Protein AF-A0A352TS31-F1 (afdb_monomer)

Nearest PDB structures (foldseek):
  8z9d-assembly1_PP  TM=5.621E-01  e=5.524E+00  Spinacia oleracea

Radius of gyration: 26.29 Å; Cα contacts (8 Å, |Δi|>4): 431; chains: 1; bounding box: 64×50×93 Å

Sequence (283 aa):
MGKIFGITSYIVFIGLVTFIVSGYARANQTITFLEDLKEDIYEDSKDLVSAALIANTQGEYHIYIQESPLITHSVNNENAQYYLEIYSVLLYKNSSEYKYELIFIITQYENTDETAFLDEDALTLKVDITFESAPEGFTQSVFNESLIQLYDDSMHMYALDQQYVVDDQVRIQRIDISYPTAVTDIVTTTMIHEDVYLDKNLEIPTHSVANLSIFNIERLQLSDELEKASLYTNDFIIDAFSDYTYMTYLYIGIEIIIVLPITYFIFFHKNIQRIRKVKKEQS

Foldseek 3Di:
DVVVVVVVVLVVVLVVLLVVLLVVLLVCLLVVLCVVCCVVQVPPPVSLVQSVVCSVVVLQWFKWKAPAFLDWFWFDDPFKTWIWTWIWMKGHNDPVDIFIKIKIKIAQIDGPDPQFPPPVDEQKKKKWWAKPDAFPPDPDRIDIDIFDARPHNRITMDIDGLVRPAPPVMHTAKMWMWTDGPPGTDTREIAGAVVSCVVVVHDDDPRHTYHPVSSVPDDPPCPDPVSSVNTDGDVPSSVSSVVSCVSSVVSVVVSCVVSVVVCCVPPPPVVVVVVVVVVVVVD

pLDDT: mean 83.43, std 11.02, range [46.91, 95.75]

Structure (mmCIF, N/CA/C/O backbone):
data_AF-A0A352TS31-F1
#
_entry.id   AF-A0A352TS31-F1
#
loop_
_atom_site.group_PDB
_atom_site.id
_atom_site.type_symbol
_atom_site.label_atom_id
_atom_site.label_alt_id
_atom_site.label_comp_id
_atom_site.label_asym_id
_atom_site.label_entity_id
_atom_site.label_seq_id
_atom_site.pdbx_PDB_ins_code
_atom_site.Cartn_x
_atom_site.Cartn_y
_atom_site.Cartn_z
_atom_site.occupancy
_atom_site.B_iso_or_equiv
_atom_site.auth_seq_id
_atom_site.auth_comp_id
_atom_site.auth_asym_id
_atom_site.auth_atom_id
_atom_site.pdbx_PDB_model_num
ATOM 1 N N . MET A 1 1 ? 46.229 6.713 -22.788 1.00 46.91 1 MET A N 1
ATOM 2 C CA . MET A 1 1 ? 45.150 6.945 -21.800 1.00 46.91 1 MET A CA 1
ATOM 3 C C . MET A 1 1 ? 43.835 7.417 -22.426 1.00 46.91 1 MET A C 1
ATOM 5 O O . MET A 1 1 ? 42.823 6.803 -22.130 1.00 46.91 1 MET A O 1
ATOM 9 N N . GLY A 1 2 ? 43.808 8.403 -23.336 1.00 55.44 2 GLY A N 1
ATOM 10 C CA . GLY A 1 2 ? 42.541 8.970 -23.853 1.00 55.44 2 GLY A CA 1
ATOM 11 C C . GLY A 1 2 ? 41.560 8.016 -24.568 1.00 55.44 2 GLY A C 1
ATOM 12 O O . GLY A 1 2 ? 40.356 8.206 -24.464 1.00 55.44 2 GLY A O 1
ATOM 13 N N . LYS A 1 3 ? 42.033 6.959 -25.249 1.00 60.28 3 LYS A N 1
ATOM 14 C CA . LYS A 1 3 ? 41.143 5.975 -25.911 1.00 60.28 3 LYS A CA 1
ATOM 15 C C . LYS A 1 3 ? 40.408 5.054 -24.931 1.00 60.28 3 LYS A C 1
ATOM 17 O O . LYS A 1 3 ? 39.266 4.702 -25.188 1.00 60.28 3 LYS A O 1
ATOM 22 N N . ILE A 1 4 ? 41.062 4.684 -23.828 1.00 66.12 4 ILE A N 1
ATOM 23 C CA . ILE A 1 4 ? 40.461 3.847 -22.779 1.00 66.12 4 ILE A CA 1
ATOM 24 C C . ILE A 1 4 ? 39.396 4.668 -22.048 1.00 66.12 4 ILE A C 1
ATOM 26 O O . ILE A 1 4 ? 38.269 4.215 -21.927 1.00 66.12 4 ILE A O 1
ATOM 30 N N . PHE A 1 5 ? 39.711 5.921 -21.698 1.00 67.25 5 PHE A N 1
ATOM 31 C CA . PHE A 1 5 ? 38.761 6.838 -21.061 1.00 67.25 5 PHE A CA 1
ATOM 32 C C . PHE A 1 5 ? 37.500 7.084 -21.911 1.00 67.25 5 PHE A C 1
ATOM 34 O O . PHE A 1 5 ? 36.393 7.048 -21.385 1.00 67.25 5 PHE A O 1
ATOM 41 N N . GLY A 1 6 ? 37.645 7.258 -23.232 1.00 74.00 6 GLY A N 1
ATOM 42 C CA . GLY A 1 6 ? 36.502 7.436 -24.137 1.00 74.00 6 GLY A CA 1
ATOM 43 C C . GLY A 1 6 ? 35.598 6.202 -24.257 1.00 74.00 6 GLY A C 1
ATOM 44 O O . GLY A 1 6 ? 34.382 6.347 -24.303 1.00 74.00 6 GLY A O 1
ATOM 45 N N . ILE A 1 7 ? 36.170 4.991 -24.259 1.00 78.06 7 ILE A N 1
ATOM 46 C CA . ILE A 1 7 ? 35.383 3.745 -24.275 1.00 78.06 7 ILE A CA 1
ATOM 47 C C . ILE A 1 7 ? 34.686 3.536 -22.928 1.00 78.06 7 ILE A C 1
ATOM 49 O O . ILE A 1 7 ? 33.493 3.257 -22.902 1.00 78.06 7 ILE A O 1
ATOM 53 N N . THR A 1 8 ? 35.395 3.717 -21.812 1.00 81.88 8 THR A N 1
ATOM 54 C CA . THR A 1 8 ? 34.811 3.574 -20.471 1.00 81.88 8 THR A CA 1
ATOM 55 C C . THR A 1 8 ? 33.670 4.568 -20.249 1.00 81.88 8 THR A C 1
ATOM 57 O O . THR A 1 8 ? 32.597 4.165 -19.815 1.00 81.88 8 THR A O 1
ATOM 60 N N . SER A 1 9 ? 33.852 5.840 -20.618 1.00 83.06 9 SER A N 1
ATOM 61 C CA . SER A 1 9 ? 32.796 6.858 -20.519 1.00 83.06 9 SER A CA 1
ATOM 62 C C . SER A 1 9 ? 31.579 6.529 -21.387 1.00 83.06 9 SER A C 1
ATOM 64 O O . SER A 1 9 ? 30.458 6.807 -20.976 1.00 83.06 9 SER A O 1
ATOM 66 N N . TYR A 1 10 ? 31.780 5.920 -22.558 1.00 84.94 10 TYR A N 1
ATOM 67 C CA . TYR A 1 10 ? 30.692 5.483 -23.431 1.00 84.94 10 TYR A CA 1
ATOM 68 C C . TYR A 1 10 ? 29.898 4.301 -22.848 1.00 84.94 10 TYR A C 1
ATOM 70 O O . TYR A 1 10 ? 28.674 4.296 -22.925 1.00 84.94 10 TYR A O 1
ATOM 78 N N . ILE A 1 11 ? 30.569 3.326 -22.224 1.00 85.94 11 ILE A N 1
ATOM 79 C CA . ILE A 1 11 ? 29.895 2.204 -21.546 1.00 85.94 11 ILE A CA 1
ATOM 80 C C . ILE A 1 11 ? 29.061 2.713 -20.366 1.00 85.94 11 ILE A C 1
ATOM 82 O O . ILE A 1 11 ? 27.907 2.321 -20.223 1.00 85.94 11 ILE A O 1
ATOM 86 N N . VAL A 1 12 ? 29.621 3.622 -19.560 1.00 88.44 12 VAL A N 1
ATOM 87 C CA . VAL A 1 12 ? 28.891 4.267 -18.455 1.00 88.44 12 VAL A CA 1
ATOM 88 C C . VAL A 1 12 ? 27.686 5.048 -18.981 1.00 88.44 12 VAL A C 1
ATOM 90 O O . VAL A 1 12 ? 26.611 4.968 -18.398 1.00 88.44 12 VAL A O 1
ATOM 93 N N . PHE A 1 13 ? 27.842 5.760 -20.100 1.00 87.44 13 PHE A N 1
ATOM 94 C CA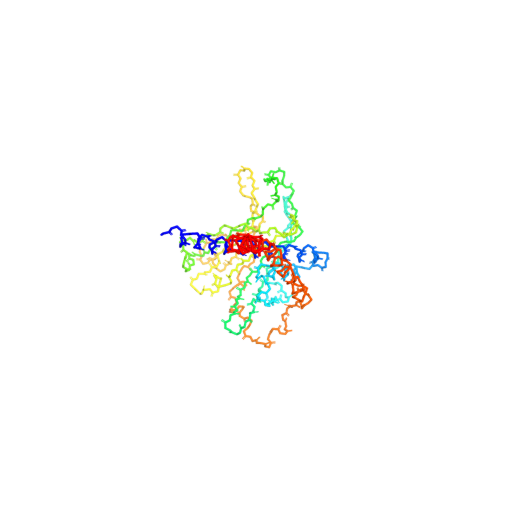 . PHE A 1 13 ? 26.744 6.482 -20.737 1.00 87.44 13 PHE A CA 1
ATOM 95 C C . PHE A 1 13 ? 25.612 5.550 -21.177 1.00 87.44 13 PHE A C 1
ATOM 97 O O . PHE A 1 13 ? 24.465 5.835 -20.852 1.00 87.44 13 PHE A O 1
ATOM 104 N N . ILE A 1 14 ? 25.915 4.438 -21.861 1.00 88.00 14 ILE A N 1
ATOM 105 C CA . ILE A 1 14 ? 24.879 3.458 -22.227 1.00 88.00 14 ILE A CA 1
ATOM 106 C C . ILE A 1 14 ? 24.183 2.952 -20.969 1.00 88.00 14 ILE A C 1
ATOM 108 O O . ILE A 1 14 ? 22.968 3.036 -20.898 1.00 88.00 14 ILE A O 1
ATOM 112 N N . GLY A 1 15 ? 24.938 2.503 -19.959 1.00 86.12 15 GLY A N 1
ATOM 113 C CA . GLY A 1 15 ? 24.347 1.991 -18.721 1.00 86.12 15 GLY A CA 1
ATOM 114 C C . GLY A 1 15 ? 23.405 2.993 -18.047 1.00 86.12 15 GLY A C 1
ATOM 115 O O . GLY A 1 15 ? 22.333 2.610 -17.589 1.00 86.12 15 GLY A O 1
ATOM 116 N N . LEU A 1 16 ? 23.765 4.280 -18.040 1.00 89.56 16 LEU A N 1
ATOM 117 C CA . LEU A 1 16 ? 22.920 5.349 -17.507 1.00 89.56 16 LEU A CA 1
ATOM 118 C C . LEU A 1 16 ? 21.656 5.568 -18.350 1.00 89.56 16 LEU A C 1
ATOM 120 O O . LEU A 1 16 ? 20.575 5.716 -17.789 1.00 89.56 16 LEU A O 1
ATOM 124 N N . VAL A 1 17 ? 21.770 5.567 -19.681 1.00 88.00 17 VAL A N 1
ATOM 125 C CA . VAL A 1 17 ? 20.609 5.691 -20.574 1.00 88.00 17 VAL A CA 1
ATOM 126 C C . VAL A 1 17 ? 19.671 4.496 -20.406 1.00 88.00 17 VAL A C 1
ATOM 128 O O . VAL A 1 17 ? 18.483 4.713 -20.190 1.00 88.00 17 VAL A O 1
ATOM 131 N N . THR A 1 18 ? 20.188 3.265 -20.419 1.00 88.19 18 THR A N 1
ATOM 132 C CA . THR A 1 18 ? 19.392 2.044 -20.220 1.00 88.19 18 THR A CA 1
ATOM 133 C C . THR A 1 18 ? 18.677 2.066 -18.869 1.00 88.19 18 THR A C 1
ATOM 135 O O . THR A 1 18 ? 17.496 1.739 -18.787 1.00 88.19 18 THR A O 1
ATOM 138 N N . PHE A 1 19 ? 19.365 2.499 -17.806 1.00 87.94 19 PHE A N 1
ATOM 139 C CA . PHE A 1 19 ? 18.773 2.635 -16.474 1.00 87.94 19 PHE A CA 1
ATOM 140 C C . PHE A 1 19 ? 17.598 3.623 -16.470 1.00 87.94 19 PHE A C 1
ATOM 142 O O . PHE A 1 19 ? 16.518 3.290 -15.987 1.00 87.94 19 PHE A O 1
ATOM 149 N N . ILE A 1 20 ? 17.783 4.812 -17.056 1.00 88.06 20 ILE A N 1
ATOM 150 C CA . ILE A 1 20 ? 16.729 5.832 -17.141 1.00 88.06 20 ILE A CA 1
ATOM 151 C C . ILE A 1 20 ? 15.545 5.312 -17.961 1.00 88.06 20 ILE A C 1
ATOM 153 O O . ILE A 1 20 ? 14.407 5.379 -17.506 1.00 88.06 20 ILE A O 1
ATOM 157 N N . VAL A 1 21 ? 15.806 4.768 -19.150 1.00 89.06 21 VAL A N 1
ATOM 158 C CA . VAL A 1 21 ? 14.769 4.263 -20.060 1.00 89.06 21 VAL A CA 1
ATOM 159 C C . VAL A 1 21 ? 13.973 3.132 -19.411 1.00 89.06 21 VAL A C 1
ATOM 161 O O . VAL A 1 21 ? 12.746 3.156 -19.459 1.00 89.06 21 VAL A O 1
ATOM 164 N N . SER A 1 22 ? 14.642 2.182 -18.753 1.00 85.94 22 SER A N 1
ATOM 165 C CA . SER A 1 22 ? 13.970 1.098 -18.032 1.00 85.94 22 SER A CA 1
ATOM 166 C C . SER A 1 22 ? 13.126 1.613 -16.865 1.00 85.94 22 SER A C 1
ATOM 168 O O . SER A 1 22 ? 12.047 1.075 -16.630 1.00 85.94 22 SER A O 1
ATOM 170 N N . GLY A 1 23 ? 13.599 2.629 -16.135 1.00 86.44 23 GLY A N 1
ATOM 171 C CA . GLY A 1 23 ? 12.835 3.254 -15.054 1.00 86.44 23 GLY A CA 1
ATOM 172 C C . GLY A 1 23 ? 11.562 3.925 -15.568 1.00 86.44 23 GLY A C 1
ATOM 173 O O . GLY A 1 23 ? 10.479 3.662 -15.054 1.00 86.44 23 GLY A O 1
ATOM 174 N N . TYR A 1 24 ? 11.673 4.717 -16.640 1.00 88.50 24 TYR A N 1
ATOM 175 C CA . TYR A 1 24 ? 10.516 5.343 -17.286 1.00 88.50 24 TYR A CA 1
ATOM 176 C C . TYR A 1 24 ? 9.536 4.319 -17.857 1.00 88.50 24 TYR A C 1
ATOM 178 O O . TYR A 1 24 ? 8.332 4.498 -17.710 1.00 88.50 24 TYR A O 1
ATOM 186 N N . ALA A 1 25 ? 10.029 3.244 -18.476 1.00 88.75 25 ALA A N 1
ATOM 187 C CA . ALA A 1 25 ? 9.171 2.203 -19.028 1.00 88.75 25 ALA A CA 1
ATOM 188 C C . ALA A 1 25 ? 8.305 1.542 -17.949 1.00 88.75 25 ALA A C 1
ATOM 190 O O . ALA A 1 25 ? 7.102 1.391 -18.143 1.00 88.75 25 ALA A O 1
ATOM 191 N N . ARG A 1 26 ? 8.909 1.207 -16.802 1.00 86.94 26 ARG A N 1
ATOM 192 C CA . ARG A 1 26 ? 8.210 0.614 -15.653 1.00 86.94 26 ARG A CA 1
ATOM 193 C C . ARG A 1 26 ? 7.214 1.576 -15.012 1.00 86.94 26 ARG A C 1
ATOM 195 O O . ARG A 1 26 ? 6.076 1.194 -14.749 1.00 86.94 26 ARG A O 1
ATOM 202 N N . ALA A 1 27 ? 7.608 2.834 -14.816 1.00 87.62 27 ALA A N 1
ATOM 203 C CA . ALA A 1 27 ? 6.708 3.856 -14.287 1.00 87.62 27 ALA A CA 1
ATOM 204 C C . ALA A 1 27 ? 5.501 4.066 -15.214 1.00 87.62 27 ALA A C 1
ATOM 206 O O . ALA A 1 27 ? 4.364 4.043 -14.758 1.00 87.62 27 ALA A O 1
ATOM 207 N N . ASN A 1 28 ? 5.739 4.186 -16.524 1.00 89.94 28 ASN A N 1
ATOM 208 C CA . ASN A 1 28 ? 4.671 4.380 -17.497 1.00 89.94 28 ASN A CA 1
ATOM 209 C C . ASN A 1 28 ? 3.751 3.158 -17.596 1.00 89.94 28 ASN A C 1
ATOM 211 O O . ASN A 1 28 ? 2.541 3.329 -17.678 1.00 89.94 28 ASN A O 1
ATOM 215 N N . GLN A 1 29 ? 4.302 1.940 -17.551 1.00 91.19 29 GLN A N 1
ATOM 216 C CA . GLN A 1 29 ? 3.514 0.707 -17.466 1.00 91.19 29 GLN A CA 1
ATOM 217 C C . GLN A 1 29 ? 2.570 0.744 -16.260 1.00 91.19 29 GLN A C 1
ATOM 219 O O . GLN A 1 29 ? 1.379 0.512 -16.414 1.00 91.19 29 GLN A O 1
ATOM 224 N N . THR A 1 30 ? 3.104 1.083 -15.086 1.00 90.38 30 THR A N 1
ATOM 225 C CA . THR A 1 30 ? 2.352 1.105 -13.826 1.00 90.38 30 THR A CA 1
ATOM 226 C C . THR A 1 30 ? 1.241 2.154 -13.845 1.00 90.38 30 THR A C 1
ATOM 228 O O . THR A 1 30 ? 0.105 1.847 -13.503 1.00 90.38 30 THR A O 1
ATOM 231 N N . ILE A 1 31 ? 1.556 3.377 -14.283 1.00 89.31 31 ILE A N 1
ATOM 232 C CA . ILE A 1 31 ? 0.589 4.480 -14.352 1.00 89.31 31 ILE A CA 1
ATOM 233 C C . ILE A 1 31 ? -0.517 4.164 -15.360 1.00 89.31 31 ILE A C 1
ATOM 235 O O . ILE A 1 31 ? -1.685 4.266 -15.011 1.00 89.31 31 ILE A O 1
ATOM 239 N N . THR A 1 32 ? -0.154 3.732 -16.574 1.00 91.00 32 THR A N 1
ATOM 240 C CA . THR A 1 32 ? -1.142 3.426 -17.626 1.00 91.00 32 THR A CA 1
ATOM 241 C C . THR A 1 32 ? -2.074 2.296 -17.186 1.00 91.00 32 THR A C 1
ATOM 243 O O . THR A 1 32 ? -3.279 2.391 -17.364 1.00 91.00 32 THR A O 1
ATOM 246 N N . PHE A 1 33 ? -1.525 1.251 -16.560 1.00 93.31 33 PHE A N 1
ATOM 247 C CA . PHE A 1 33 ? -2.305 0.135 -16.026 1.00 93.31 33 PHE A CA 1
ATOM 248 C C . PHE A 1 33 ? -3.348 0.581 -14.992 1.00 93.31 33 PHE A C 1
ATOM 250 O O . PHE A 1 33 ? -4.505 0.181 -15.086 1.00 93.31 33 PHE A O 1
ATOM 257 N N . LEU A 1 34 ? -2.950 1.405 -14.016 1.00 91.75 34 LEU A N 1
ATOM 258 C CA . LEU A 1 34 ? -3.870 1.904 -12.992 1.00 91.75 34 LEU A CA 1
ATOM 259 C C . LEU A 1 34 ? -4.911 2.861 -13.595 1.00 91.75 34 LEU A C 1
ATOM 261 O O . LEU A 1 34 ? -6.087 2.790 -13.257 1.00 91.75 34 LEU A O 1
ATOM 265 N N . GLU A 1 35 ? -4.500 3.743 -14.508 1.00 90.44 35 GLU A N 1
ATOM 266 C CA . GLU A 1 35 ? -5.410 4.691 -15.160 1.00 90.44 35 GLU A CA 1
ATOM 267 C C . GLU A 1 35 ? -6.498 3.977 -15.974 1.00 90.44 35 GLU A C 1
ATOM 269 O O . GLU A 1 35 ? -7.675 4.308 -15.831 1.00 90.44 35 GLU A O 1
ATOM 274 N N . ASP A 1 36 ? -6.124 2.963 -16.758 1.00 91.56 36 ASP A N 1
ATOM 275 C CA . ASP A 1 36 ? -7.056 2.217 -17.607 1.00 91.56 36 ASP A CA 1
ATOM 276 C C . ASP A 1 36 ? -8.003 1.314 -16.795 1.00 91.56 36 ASP A C 1
ATOM 278 O O . ASP A 1 36 ? -9.163 1.158 -17.169 1.00 91.56 36 ASP A O 1
ATOM 282 N N . LEU A 1 37 ? -7.544 0.742 -15.673 1.00 90.69 37 LEU A N 1
ATOM 283 C CA . LEU A 1 37 ? -8.376 -0.109 -14.810 1.00 90.69 37 LEU A CA 1
ATOM 284 C C . LEU A 1 37 ? -9.290 0.664 -13.866 1.00 90.69 37 LEU A C 1
ATOM 286 O O . LEU A 1 37 ? -10.163 0.053 -13.251 1.00 90.69 37 LEU A O 1
ATOM 290 N N . LYS A 1 38 ? -9.085 1.977 -13.708 1.00 88.88 38 LYS A N 1
ATOM 291 C CA . LYS A 1 38 ? -9.730 2.778 -12.665 1.00 88.88 38 LYS A CA 1
ATOM 292 C C . LYS A 1 38 ? -11.233 2.521 -12.576 1.00 88.88 38 LYS A C 1
ATOM 294 O O . LYS A 1 38 ? -11.717 2.235 -11.490 1.00 88.88 38 LYS A O 1
ATOM 299 N N . GLU A 1 39 ? -11.960 2.607 -13.688 1.00 87.94 39 GLU A N 1
ATOM 300 C CA . GLU A 1 39 ? -13.424 2.459 -13.696 1.00 87.94 39 GLU A CA 1
ATOM 301 C C . GLU A 1 39 ? -13.895 1.050 -13.306 1.00 87.94 39 GLU A C 1
ATOM 303 O O . GLU A 1 39 ? -14.958 0.918 -12.704 1.00 87.94 39 GLU A O 1
ATOM 308 N N . ASP A 1 40 ? -13.100 0.018 -13.598 1.00 86.88 40 ASP A N 1
ATOM 309 C CA . ASP A 1 40 ? -13.462 -1.379 -13.345 1.00 86.88 40 ASP A CA 1
ATOM 310 C C . ASP A 1 40 ? -13.270 -1.780 -11.877 1.00 86.88 40 ASP A C 1
ATOM 312 O O . ASP A 1 40 ? -13.951 -2.684 -11.396 1.00 86.88 40 ASP A O 1
ATOM 316 N N . ILE A 1 41 ? -12.352 -1.118 -11.165 1.00 89.00 41 ILE A N 1
ATOM 317 C CA . ILE A 1 41 ? -11.938 -1.526 -9.813 1.00 89.00 41 ILE A CA 1
ATOM 318 C C . ILE A 1 41 ? -12.324 -0.537 -8.711 1.00 89.00 41 ILE A C 1
ATOM 320 O O . ILE A 1 41 ? -12.184 -0.860 -7.539 1.00 89.00 41 ILE A O 1
ATOM 324 N N . TYR A 1 42 ? -12.787 0.670 -9.053 1.00 87.00 42 TYR A N 1
ATOM 325 C CA . TYR A 1 42 ? -12.989 1.764 -8.091 1.00 87.00 42 TYR A CA 1
ATOM 326 C C . TYR A 1 42 ? -13.971 1.435 -6.953 1.00 87.00 42 TYR A C 1
ATOM 328 O O . TYR A 1 42 ? -13.854 1.981 -5.859 1.00 87.00 42 TYR A O 1
ATOM 336 N N . GLU A 1 43 ? -14.956 0.572 -7.205 1.00 87.00 43 GLU A N 1
ATOM 337 C CA . GLU A 1 43 ? -16.024 0.273 -6.242 1.00 87.00 43 GLU A CA 1
ATOM 338 C C . GLU A 1 43 ? -15.698 -0.884 -5.282 1.00 87.00 43 GLU A C 1
ATOM 340 O O . GLU A 1 43 ? -16.329 -0.979 -4.228 1.00 87.00 43 GLU A O 1
ATOM 345 N N . ASP A 1 44 ? -14.730 -1.746 -5.611 1.00 91.50 44 ASP A N 1
ATOM 346 C CA . ASP A 1 44 ? -14.382 -2.921 -4.803 1.00 91.50 44 ASP A CA 1
ATOM 347 C C . ASP A 1 44 ? -13.008 -2.744 -4.139 1.00 91.50 44 ASP A C 1
ATOM 349 O O . ASP A 1 44 ? -11.963 -2.697 -4.794 1.00 91.50 44 ASP A O 1
ATOM 353 N N . SER A 1 45 ? -12.998 -2.689 -2.803 1.00 92.56 45 SER A N 1
ATOM 354 C CA . SER A 1 45 ? -11.776 -2.574 -2.003 1.00 92.56 45 SER A CA 1
ATOM 355 C C . SER A 1 45 ? -10.745 -3.662 -2.321 1.00 92.56 45 SER A C 1
ATOM 357 O O . SER A 1 45 ? -9.547 -3.383 -2.325 1.00 92.56 45 SER A O 1
ATOM 359 N N . LYS A 1 46 ? -11.166 -4.906 -2.583 1.00 94.19 46 LYS A N 1
ATOM 360 C CA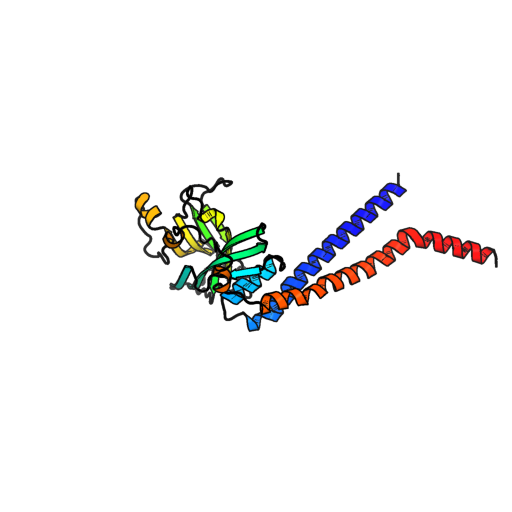 . LYS A 1 46 ? -10.241 -6.014 -2.865 1.00 94.19 46 LYS A CA 1
ATOM 361 C C . LYS A 1 46 ? -9.595 -5.862 -4.238 1.00 94.19 46 LYS A C 1
ATOM 363 O O . LYS A 1 46 ? -8.414 -6.189 -4.386 1.00 94.19 46 LYS A O 1
ATOM 368 N N . ASP A 1 47 ? -10.320 -5.330 -5.218 1.00 94.19 47 ASP A N 1
ATOM 369 C CA . ASP A 1 47 ? -9.754 -5.015 -6.531 1.00 94.19 47 ASP A CA 1
ATOM 370 C C . ASP A 1 47 ? -8.804 -3.820 -6.480 1.00 94.19 47 ASP A C 1
ATOM 372 O O . ASP A 1 47 ? -7.714 -3.895 -7.053 1.00 94.19 47 ASP A O 1
ATOM 376 N N . LEU A 1 48 ? -9.140 -2.775 -5.713 1.00 93.19 48 LEU A N 1
ATOM 377 C CA . LEU A 1 48 ? -8.225 -1.665 -5.427 1.00 93.19 48 LEU A CA 1
ATOM 378 C C . LEU A 1 48 ? -6.915 -2.163 -4.808 1.00 93.19 48 LEU A C 1
ATOM 380 O O . LEU A 1 48 ? -5.833 -1.839 -5.303 1.00 93.19 48 LEU A O 1
ATOM 384 N N . VAL A 1 49 ? -7.004 -2.990 -3.760 1.00 94.62 49 VAL A N 1
ATOM 385 C CA . VAL A 1 49 ? -5.831 -3.579 -3.098 1.00 94.62 49 VAL A CA 1
ATOM 386 C C . VAL A 1 49 ? -5.036 -4.449 -4.073 1.00 94.62 49 VAL A C 1
ATOM 388 O O . VAL A 1 49 ? -3.813 -4.324 -4.151 1.00 94.62 49 VAL A O 1
ATOM 391 N N . SER A 1 50 ? -5.706 -5.294 -4.859 1.00 94.81 50 SER A N 1
ATOM 392 C CA . SER A 1 50 ? -5.049 -6.175 -5.831 1.00 94.81 50 SER A CA 1
ATOM 393 C C . SER A 1 50 ? -4.283 -5.379 -6.884 1.00 94.81 50 SER A C 1
ATOM 395 O O . SER A 1 50 ? -3.096 -5.628 -7.099 1.00 94.81 50 SER A O 1
ATOM 397 N N . ALA A 1 51 ? -4.923 -4.388 -7.506 1.00 94.00 51 ALA A N 1
ATOM 398 C CA . ALA A 1 51 ? -4.302 -3.564 -8.535 1.00 94.00 51 ALA A CA 1
ATOM 399 C C . ALA A 1 51 ? -3.140 -2.734 -7.976 1.00 94.00 51 ALA A C 1
ATOM 401 O O . ALA A 1 51 ? -2.068 -2.705 -8.581 1.00 94.00 51 ALA A O 1
ATOM 402 N N . ALA A 1 52 ? -3.306 -2.121 -6.799 1.00 93.38 52 ALA A N 1
ATOM 403 C CA . ALA A 1 52 ? -2.252 -1.338 -6.162 1.00 93.38 52 ALA A CA 1
ATOM 404 C C . ALA A 1 52 ? -1.033 -2.201 -5.795 1.00 93.38 52 ALA A C 1
ATOM 406 O O . ALA A 1 52 ? 0.108 -1.793 -6.027 1.00 93.38 52 ALA A O 1
ATOM 407 N N . LEU A 1 53 ? -1.243 -3.419 -5.286 1.00 93.88 53 LEU A N 1
ATOM 408 C CA . LEU A 1 53 ? -0.149 -4.338 -4.965 1.00 93.88 53 LEU A CA 1
ATOM 409 C C . LEU A 1 53 ? 0.527 -4.913 -6.215 1.00 93.88 53 LEU A C 1
ATOM 411 O O . LEU A 1 53 ? 1.755 -5.018 -6.241 1.00 93.88 53 LEU A O 1
ATOM 415 N N . ILE A 1 54 ? -0.223 -5.233 -7.272 1.00 93.38 54 ILE A N 1
ATOM 416 C CA . ILE A 1 54 ? 0.346 -5.661 -8.563 1.00 93.38 54 ILE A CA 1
ATOM 417 C C . ILE A 1 54 ? 1.202 -4.541 -9.155 1.00 93.38 54 ILE A C 1
ATOM 419 O O . ILE A 1 54 ? 2.349 -4.777 -9.536 1.00 93.38 54 ILE A O 1
ATOM 423 N N . ALA A 1 55 ? 0.688 -3.311 -9.154 1.00 91.56 55 ALA A N 1
ATOM 424 C CA . ALA A 1 55 ? 1.410 -2.121 -9.582 1.00 91.56 55 ALA A CA 1
ATOM 425 C C . ALA A 1 55 ? 2.698 -1.913 -8.765 1.00 91.56 55 ALA A C 1
ATOM 427 O O . ALA A 1 55 ? 3.784 -1.777 -9.333 1.00 91.56 55 ALA A O 1
ATOM 428 N N . ASN A 1 56 ? 2.615 -1.958 -7.434 1.00 89.75 56 ASN A N 1
ATOM 429 C CA . ASN A 1 56 ? 3.764 -1.737 -6.553 1.00 89.75 56 ASN A CA 1
ATOM 430 C C . ASN A 1 56 ? 4.831 -2.838 -6.681 1.00 89.75 56 ASN A C 1
ATOM 432 O O . ASN A 1 56 ? 6.030 -2.563 -6.700 1.00 89.75 56 ASN A O 1
ATOM 436 N N . THR A 1 57 ? 4.402 -4.092 -6.831 1.00 90.88 57 THR A N 1
ATOM 437 C CA . THR A 1 57 ? 5.302 -5.242 -7.007 1.00 90.88 57 THR A CA 1
ATOM 438 C C . THR A 1 57 ? 5.719 -5.480 -8.456 1.00 90.88 57 THR A C 1
ATOM 440 O O . THR A 1 57 ? 6.467 -6.418 -8.727 1.00 90.88 57 THR A O 1
ATOM 443 N N . GLN A 1 58 ? 5.272 -4.634 -9.390 1.00 89.25 58 GLN A N 1
ATOM 444 C CA . GLN A 1 58 ? 5.569 -4.736 -10.822 1.00 89.25 58 GLN A CA 1
ATOM 445 C C . GLN A 1 58 ? 5.154 -6.093 -11.421 1.00 89.25 58 GLN A C 1
ATOM 447 O O . GLN A 1 58 ? 5.841 -6.633 -12.290 1.00 89.25 58 GLN A O 1
ATOM 452 N N . GLY A 1 59 ? 4.051 -6.662 -10.925 1.00 87.81 59 GLY A N 1
ATOM 453 C CA . GLY A 1 59 ? 3.530 -7.961 -11.351 1.00 87.81 59 GLY A CA 1
ATOM 454 C C . GLY A 1 59 ? 4.409 -9.159 -10.977 1.00 87.81 59 GLY A C 1
ATOM 455 O O . GLY A 1 59 ? 4.223 -10.241 -11.527 1.00 87.81 59 GLY A O 1
ATOM 456 N N . GLU A 1 60 ? 5.383 -9.004 -10.071 1.00 89.56 60 GLU A N 1
ATOM 457 C CA . GLU A 1 60 ? 6.254 -10.116 -9.661 1.00 89.56 60 GLU A CA 1
ATOM 458 C C . GLU A 1 60 ? 5.556 -11.147 -8.761 1.00 89.56 60 GLU A C 1
ATOM 460 O O . GLU A 1 60 ? 6.030 -12.281 -8.650 1.00 89.56 60 GLU A O 1
ATOM 465 N N . TYR A 1 61 ? 4.462 -10.759 -8.104 1.00 90.25 61 TYR A N 1
ATOM 466 C CA . TYR A 1 61 ? 3.734 -11.589 -7.149 1.00 90.25 61 TYR A CA 1
ATOM 467 C C . TYR A 1 61 ? 2.278 -11.756 -7.577 1.00 90.25 61 TYR A C 1
ATOM 469 O O . TYR A 1 61 ? 1.631 -10.811 -8.021 1.00 90.25 61 TYR A O 1
ATOM 477 N N . HIS A 1 62 ? 1.748 -12.958 -7.366 1.00 89.75 62 HIS A N 1
ATOM 478 C CA . HIS A 1 62 ? 0.312 -13.189 -7.339 1.00 89.75 62 HIS A CA 1
ATOM 479 C C . HIS A 1 62 ? -0.243 -12.719 -5.996 1.00 89.75 62 HIS A C 1
ATOM 481 O O . HIS A 1 62 ? 0.327 -13.031 -4.944 1.00 89.75 62 HIS A O 1
ATOM 487 N N . ILE A 1 63 ? -1.355 -11.992 -6.047 1.00 92.44 63 ILE A N 1
ATOM 488 C CA . ILE A 1 63 ? -2.012 -11.433 -4.869 1.00 92.44 63 ILE A CA 1
ATOM 489 C C . ILE A 1 63 ? -3.167 -12.345 -4.469 1.00 92.44 63 ILE A C 1
ATOM 491 O O . ILE A 1 63 ? -4.039 -12.654 -5.285 1.00 92.44 63 ILE A O 1
ATOM 495 N N . TYR A 1 64 ? -3.164 -12.760 -3.207 1.00 90.88 64 TYR A N 1
ATOM 496 C CA . TYR A 1 64 ? -4.255 -13.508 -2.599 1.00 90.88 64 TYR A CA 1
ATOM 497 C C . TYR A 1 64 ? -4.733 -12.765 -1.361 1.00 90.88 64 TYR A C 1
ATOM 499 O O . TYR A 1 64 ? -3.958 -12.560 -0.427 1.00 90.88 64 TYR A O 1
ATOM 507 N N . ILE A 1 65 ? -5.999 -12.367 -1.348 1.00 91.19 65 ILE A N 1
ATOM 508 C CA . ILE A 1 65 ? -6.592 -11.567 -0.275 1.00 91.19 65 ILE A CA 1
ATOM 509 C C . ILE A 1 65 ? -7.578 -12.444 0.493 1.00 91.19 65 ILE A C 1
ATOM 511 O O . ILE A 1 65 ? -8.320 -13.231 -0.094 1.00 91.19 65 ILE A O 1
ATOM 515 N N . GLN A 1 66 ? -7.603 -12.332 1.818 1.00 86.62 66 GLN A N 1
ATOM 516 C CA . GLN A 1 66 ? -8.644 -12.982 2.607 1.00 86.62 66 GLN A CA 1
ATOM 517 C C . GLN A 1 66 ? -10.034 -12.466 2.198 1.00 86.62 66 GLN A C 1
ATOM 519 O O . GLN A 1 66 ? -10.252 -11.263 2.103 1.00 86.62 66 GLN A O 1
ATOM 524 N N . GLU A 1 67 ? -10.984 -13.380 1.969 1.00 85.38 67 GLU A N 1
ATOM 525 C CA . GLU A 1 67 ? -12.288 -13.037 1.379 1.00 85.38 67 GLU A CA 1
ATOM 526 C C . GLU A 1 67 ? -13.079 -12.005 2.196 1.00 85.38 67 GLU A C 1
ATOM 528 O O . GLU A 1 67 ? -13.777 -11.165 1.628 1.00 85.38 67 GLU A O 1
ATOM 533 N N . SER A 1 68 ? -12.959 -12.070 3.523 1.00 87.38 68 SER A N 1
ATOM 534 C CA . SER A 1 68 ? -13.516 -11.092 4.455 1.00 87.38 68 SER A CA 1
ATOM 535 C C . SER A 1 68 ? -12.390 -10.330 5.155 1.00 87.38 68 SER A C 1
ATOM 537 O O . SER A 1 68 ? -11.400 -10.959 5.547 1.00 87.38 68 SER A O 1
ATOM 539 N N . PRO A 1 69 ? -12.542 -9.012 5.361 1.00 89.31 69 PRO A N 1
ATOM 540 C CA . PRO A 1 69 ? -11.570 -8.229 6.108 1.00 89.31 69 PRO A CA 1
ATOM 541 C C . PRO A 1 69 ? -11.496 -8.694 7.568 1.00 89.31 69 PRO A C 1
ATOM 543 O O . PRO A 1 69 ? -12.480 -9.137 8.162 1.00 89.31 69 PRO A O 1
ATOM 546 N N . LEU A 1 70 ? -10.312 -8.554 8.158 1.00 85.56 70 LEU A N 1
ATOM 547 C CA . LEU A 1 70 ? -10.065 -8.775 9.582 1.00 85.56 70 LEU A CA 1
ATOM 548 C C . LEU A 1 70 ? -10.786 -7.733 10.438 1.00 85.56 70 LEU A C 1
ATOM 550 O O . LEU A 1 70 ? -11.306 -8.049 11.505 1.00 85.56 70 LEU A O 1
ATOM 554 N N . ILE A 1 71 ? -10.812 -6.489 9.959 1.00 87.69 71 ILE A N 1
ATOM 555 C CA . ILE A 1 71 ? -11.490 -5.360 10.598 1.00 87.69 71 ILE A CA 1
ATOM 556 C C . ILE A 1 71 ? -12.296 -4.640 9.533 1.00 87.69 71 ILE A C 1
ATOM 558 O O . ILE A 1 71 ? -11.755 -4.312 8.483 1.00 87.69 71 ILE A O 1
ATOM 562 N N . THR A 1 72 ? -13.553 -4.339 9.847 1.00 90.50 72 THR A N 1
ATOM 563 C CA . THR A 1 72 ? -14.370 -3.369 9.115 1.00 90.50 72 THR A CA 1
ATOM 564 C C . THR A 1 72 ? -14.865 -2.341 10.109 1.00 90.50 72 THR A C 1
ATOM 566 O O . THR A 1 72 ? -15.458 -2.698 11.131 1.00 90.50 72 THR A O 1
ATOM 569 N N . HIS A 1 73 ? -14.651 -1.067 9.812 1.00 89.62 73 HIS A N 1
ATOM 570 C CA . HIS A 1 73 ? -15.152 0.012 10.638 1.00 89.62 73 HIS A CA 1
ATOM 571 C C . HIS A 1 73 ? -15.606 1.207 9.806 1.00 89.62 73 HIS A C 1
ATOM 573 O O . HIS A 1 73 ? -14.967 1.568 8.827 1.00 89.62 73 HIS A O 1
ATOM 579 N N . SER A 1 74 ? -16.698 1.848 10.222 1.00 91.38 74 SER A N 1
ATOM 580 C CA . SER A 1 74 ? -17.170 3.101 9.635 1.00 91.38 74 SER A CA 1
ATOM 581 C C . SER A 1 74 ? -16.966 4.231 10.630 1.00 91.38 74 SER A C 1
ATOM 583 O O . SER A 1 74 ? -17.529 4.212 11.722 1.00 91.38 74 SER A O 1
ATOM 585 N N . VAL A 1 75 ? -16.147 5.200 10.247 1.00 89.88 75 VAL A N 1
ATOM 586 C CA . VAL A 1 75 ? -15.892 6.409 11.019 1.00 89.88 75 VAL A CA 1
ATOM 587 C C . VAL A 1 75 ? -16.851 7.474 10.534 1.00 89.88 75 VAL A C 1
ATOM 589 O O . VAL A 1 75 ? -16.966 7.714 9.334 1.00 89.88 75 VAL A O 1
ATOM 592 N N . ASN A 1 76 ? -17.554 8.098 11.471 1.00 89.25 76 ASN A N 1
ATOM 593 C CA . ASN A 1 76 ? -18.442 9.214 11.196 1.00 89.25 76 ASN A CA 1
ATOM 594 C C . ASN A 1 76 ? -18.434 10.149 12.405 1.00 89.25 76 ASN A C 1
ATOM 596 O O . ASN A 1 76 ? -19.246 10.021 13.325 1.00 89.25 76 ASN A O 1
ATOM 600 N N . ASN A 1 77 ? -17.452 11.044 12.411 1.00 83.69 77 ASN A N 1
ATOM 601 C CA . ASN A 1 77 ? -17.269 12.063 13.435 1.00 83.69 77 ASN A CA 1
ATOM 602 C C . ASN A 1 77 ? -17.541 13.445 12.818 1.00 83.69 77 ASN A C 1
ATOM 604 O O . ASN A 1 77 ? -17.621 13.579 11.602 1.00 83.69 77 ASN A O 1
ATOM 608 N N . GLU A 1 78 ? -17.630 14.493 13.642 1.00 83.81 78 GLU A N 1
ATOM 609 C CA . GLU A 1 78 ? -17.962 15.860 13.183 1.00 83.81 78 GLU A CA 1
ATOM 610 C C . GLU A 1 78 ? -17.053 16.383 12.055 1.00 83.81 78 GLU A C 1
ATOM 612 O O . GLU A 1 78 ? -17.499 17.169 11.219 1.00 83.81 78 GLU A O 1
ATOM 617 N N . ASN A 1 79 ? -15.805 15.911 12.022 1.00 84.44 79 ASN A N 1
ATOM 618 C CA . ASN A 1 79 ? -14.756 16.408 11.137 1.00 84.44 79 ASN A CA 1
ATOM 619 C C . ASN A 1 79 ? -14.351 15.431 10.023 1.00 84.44 79 ASN A C 1
ATOM 621 O O . ASN A 1 79 ? -13.617 15.817 9.118 1.00 84.44 79 ASN A O 1
ATOM 625 N N . ALA A 1 80 ? -14.720 14.152 10.121 1.00 88.38 80 ALA A N 1
ATOM 626 C CA . ALA A 1 80 ? -14.245 13.140 9.184 1.00 88.38 80 ALA A CA 1
ATOM 627 C C . ALA A 1 80 ? -15.201 11.954 9.087 1.00 88.38 80 ALA A C 1
ATOM 629 O O . ALA A 1 80 ? -15.675 11.436 10.106 1.00 88.38 80 ALA A O 1
ATOM 630 N N . GLN A 1 81 ? -15.395 11.484 7.859 1.00 91.62 81 GLN A N 1
ATOM 631 C CA . GLN A 1 81 ? -16.149 10.282 7.541 1.00 91.62 81 GLN A CA 1
ATOM 632 C C . GLN A 1 81 ? -15.326 9.386 6.616 1.00 91.62 81 GLN A C 1
ATOM 634 O O . GLN A 1 81 ? -14.712 9.885 5.682 1.00 91.62 81 GLN A O 1
ATOM 639 N N . TYR A 1 82 ? -15.293 8.079 6.886 1.00 93.31 82 TYR A N 1
ATOM 640 C CA . TYR A 1 82 ? -14.698 7.080 5.991 1.00 93.31 82 TYR A CA 1
ATOM 641 C C . TYR A 1 82 ? -1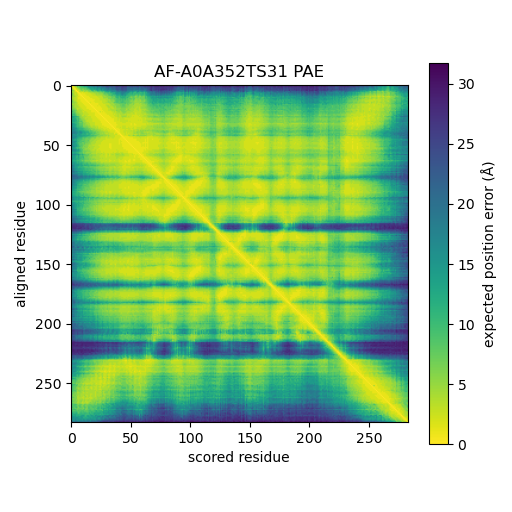5.043 5.645 6.401 1.00 93.31 82 TYR A C 1
ATOM 643 O O . TYR A 1 82 ? -15.504 5.385 7.515 1.00 93.31 82 TYR A O 1
ATOM 651 N N . TYR A 1 83 ? -14.757 4.694 5.513 1.00 94.12 83 TYR A N 1
ATOM 652 C CA . TYR A 1 83 ? -14.738 3.265 5.814 1.00 94.12 83 TYR A CA 1
ATOM 653 C C . TYR A 1 83 ? -13.299 2.775 5.880 1.00 94.12 83 TYR A C 1
ATOM 655 O O . TYR A 1 83 ? -12.521 3.038 4.973 1.00 94.12 83 TYR A O 1
ATOM 663 N N . LEU A 1 84 ? -12.948 2.081 6.957 1.00 93.81 84 LEU A N 1
ATOM 664 C CA . LEU A 1 84 ? -11.668 1.412 7.143 1.00 93.81 84 LEU A CA 1
ATOM 665 C C . LEU A 1 84 ? -11.883 -0.093 7.065 1.00 93.81 84 LEU A C 1
ATOM 667 O O . LEU A 1 84 ? -12.660 -0.656 7.841 1.00 93.81 84 LEU A O 1
ATOM 671 N N . GLU A 1 85 ? -11.130 -0.744 6.192 1.00 94.31 85 GLU A N 1
ATOM 672 C CA . GLU A 1 85 ? -11.028 -2.194 6.144 1.00 94.31 85 GLU A CA 1
ATOM 673 C C . GLU A 1 85 ? -9.566 -2.616 6.281 1.00 94.31 85 GLU A C 1
ATOM 675 O O . GLU A 1 85 ? -8.661 -1.953 5.774 1.00 94.31 85 GLU A O 1
ATOM 680 N N . ILE A 1 86 ? -9.322 -3.715 6.993 1.00 91.75 86 ILE A N 1
ATOM 681 C CA . ILE A 1 86 ? -7.981 -4.289 7.123 1.00 91.75 86 ILE A CA 1
ATOM 682 C C . ILE A 1 86 ? -8.015 -5.720 6.617 1.00 91.75 86 ILE A C 1
ATOM 684 O O . ILE A 1 86 ? -8.712 -6.559 7.184 1.00 91.75 86 ILE A O 1
ATOM 688 N N . TYR A 1 87 ? -7.244 -6.006 5.576 1.00 90.69 87 TYR A N 1
ATOM 689 C CA . TYR A 1 87 ? -7.142 -7.329 4.969 1.00 90.69 87 TYR A CA 1
ATOM 690 C C . TYR A 1 87 ? -5.804 -7.984 5.303 1.00 90.69 87 TYR A C 1
ATOM 692 O O . TYR A 1 87 ? -4.775 -7.315 5.351 1.00 90.69 87 TYR A O 1
ATOM 700 N N . SER A 1 88 ? -5.809 -9.307 5.479 1.00 87.69 88 SER A N 1
ATOM 701 C CA . SER A 1 88 ? -4.587 -10.108 5.365 1.00 87.69 88 SER A CA 1
ATOM 702 C C . SER A 1 88 ? -4.385 -10.504 3.908 1.00 87.69 88 SER A C 1
ATOM 704 O O . SER A 1 88 ? -5.319 -10.969 3.246 1.00 87.69 88 SER A O 1
ATOM 706 N N . VAL A 1 89 ? -3.168 -10.297 3.413 1.00 90.12 89 VAL A N 1
ATOM 707 C CA . VAL A 1 89 ? -2.796 -10.526 2.021 1.00 90.12 89 VAL A CA 1
ATOM 708 C C . VAL A 1 89 ? -1.542 -11.383 1.943 1.00 90.12 89 VAL A C 1
ATOM 710 O O . VAL A 1 89 ? -0.548 -11.128 2.619 1.00 90.12 89 VAL A O 1
ATOM 713 N N . LEU A 1 90 ? -1.577 -12.392 1.076 1.00 89.50 90 LEU A N 1
ATOM 714 C CA . LEU A 1 90 ? -0.423 -13.185 0.680 1.00 89.50 90 LEU A CA 1
ATOM 715 C C . LEU A 1 90 ? 0.073 -12.714 -0.687 1.00 89.50 90 LEU A C 1
ATOM 717 O O . LEU A 1 90 ? -0.599 -12.867 -1.707 1.00 89.50 90 LEU A O 1
ATOM 721 N N . LEU A 1 91 ? 1.304 -12.218 -0.693 1.00 91.44 91 LEU A N 1
ATOM 722 C CA . LEU A 1 91 ? 2.101 -11.981 -1.887 1.00 91.44 91 LEU A CA 1
ATOM 723 C C . LEU A 1 91 ? 2.867 -13.263 -2.205 1.00 91.44 91 LEU A C 1
ATOM 725 O O . LEU A 1 91 ? 3.818 -13.615 -1.503 1.00 91.44 91 LEU A O 1
ATOM 729 N N . TYR A 1 92 ? 2.477 -13.977 -3.257 1.00 89.19 92 TYR A N 1
ATOM 730 C CA . TYR A 1 92 ? 3.067 -15.271 -3.600 1.00 89.19 92 TYR A CA 1
ATOM 731 C C . TYR A 1 92 ? 3.743 -15.250 -4.969 1.00 89.19 92 TYR A C 1
ATOM 733 O O . TYR A 1 92 ? 3.096 -15.044 -5.993 1.00 89.19 92 TYR A O 1
ATOM 741 N N . LYS A 1 93 ? 5.044 -15.545 -5.000 1.00 89.19 93 LYS A N 1
ATOM 742 C CA . LYS A 1 93 ? 5.803 -15.731 -6.244 1.00 89.19 93 LYS A CA 1
ATOM 743 C C . LYS A 1 93 ? 6.152 -17.195 -6.469 1.00 89.19 93 LYS A C 1
ATOM 745 O O . LYS A 1 93 ? 6.002 -17.712 -7.571 1.00 89.19 93 LYS A O 1
ATOM 750 N N . ASN A 1 94 ? 6.609 -17.882 -5.424 1.00 85.62 94 ASN A N 1
ATOM 751 C CA . ASN A 1 94 ? 6.835 -19.328 -5.421 1.00 85.62 94 ASN A CA 1
ATOM 752 C C . ASN A 1 94 ? 6.927 -19.858 -3.979 1.00 85.62 94 ASN A C 1
ATOM 754 O O . ASN A 1 94 ? 6.908 -19.096 -3.016 1.00 85.62 94 ASN A O 1
ATOM 758 N N . SER A 1 95 ? 7.078 -21.174 -3.814 1.00 82.31 95 SER A N 1
ATOM 759 C CA . SER A 1 95 ? 7.157 -21.827 -2.497 1.00 82.31 95 SER A CA 1
ATOM 760 C C . SER A 1 95 ? 8.313 -21.355 -1.603 1.00 82.31 95 SER A C 1
ATOM 762 O O . SER A 1 95 ? 8.276 -21.593 -0.402 1.00 82.31 95 SER A O 1
ATOM 764 N N . SER A 1 96 ? 9.353 -20.731 -2.166 1.00 84.25 96 SER A N 1
ATOM 765 C CA . SER A 1 96 ? 10.493 -20.177 -1.418 1.00 84.25 96 SER A CA 1
ATOM 766 C C . SER A 1 96 ? 10.469 -18.653 -1.273 1.00 84.25 96 SER A C 1
ATOM 768 O O . SER A 1 96 ? 11.274 -18.106 -0.526 1.00 84.25 96 SER A O 1
ATOM 770 N N . GLU A 1 97 ? 9.572 -17.970 -1.979 1.00 86.81 97 GLU A N 1
ATOM 771 C CA . GLU A 1 97 ? 9.502 -16.513 -2.050 1.00 86.81 97 GLU A CA 1
ATOM 772 C C . GLU A 1 97 ? 8.030 -16.094 -1.973 1.00 86.81 97 GLU A C 1
ATOM 774 O O . GLU A 1 97 ? 7.311 -16.023 -2.975 1.00 86.81 97 GLU A O 1
ATOM 779 N N . TYR A 1 98 ? 7.578 -15.873 -0.743 1.00 86.50 98 TYR A N 1
ATOM 780 C CA . TYR A 1 98 ? 6.245 -15.384 -0.419 1.00 86.50 98 TYR A CA 1
ATOM 781 C C . TYR A 1 98 ? 6.302 -14.503 0.832 1.00 86.50 98 TYR A C 1
ATOM 783 O O . TYR A 1 98 ? 7.225 -14.632 1.641 1.00 86.50 98 TYR A O 1
ATOM 791 N N . LYS A 1 99 ? 5.331 -13.600 0.978 1.00 86.69 99 LYS A N 1
ATOM 792 C CA . LYS A 1 99 ? 5.233 -12.665 2.106 1.00 86.69 99 LYS A CA 1
ATOM 793 C C . LYS A 1 99 ? 3.782 -12.447 2.504 1.00 86.69 99 LYS A C 1
ATOM 795 O O . LYS A 1 99 ? 2.891 -12.589 1.670 1.00 86.69 99 LYS A O 1
ATOM 800 N N . TYR A 1 100 ? 3.581 -12.082 3.763 1.00 86.25 100 TYR A N 1
ATOM 801 C CA . TYR A 1 100 ? 2.277 -11.721 4.298 1.00 86.25 100 TYR A CA 1
ATOM 802 C C . TYR A 1 100 ? 2.257 -10.242 4.657 1.00 86.25 100 TYR A C 1
ATOM 804 O O . TYR A 1 100 ? 3.156 -9.760 5.346 1.00 86.25 100 TYR A O 1
ATOM 812 N N . GLU A 1 101 ? 1.225 -9.542 4.212 1.00 88.62 101 GLU A N 1
ATOM 813 C CA . GLU A 1 101 ? 1.014 -8.128 4.491 1.00 88.62 101 GLU A CA 1
ATOM 814 C C . GLU A 1 101 ? -0.379 -7.911 5.079 1.00 88.62 101 GLU A C 1
ATOM 816 O O . GLU A 1 101 ? -1.343 -8.600 4.740 1.00 88.62 101 GLU A O 1
ATOM 821 N N . LEU A 1 102 ? -0.477 -6.940 5.980 1.00 89.31 102 LEU A N 1
ATOM 822 C CA . LEU A 1 102 ? -1.736 -6.369 6.423 1.00 89.31 102 LEU A CA 1
ATOM 823 C C . LEU A 1 102 ? -1.973 -5.095 5.627 1.00 89.31 102 LEU A C 1
ATOM 825 O O . LEU A 1 102 ? -1.172 -4.162 5.692 1.00 89.31 102 LEU A O 1
ATOM 829 N N . ILE A 1 103 ? -3.073 -5.061 4.886 1.00 93.50 103 ILE A N 1
ATOM 830 C CA . ILE A 1 103 ? -3.441 -3.915 4.066 1.00 93.50 103 ILE A CA 1
ATOM 831 C C . ILE A 1 103 ? -4.573 -3.167 4.740 1.00 93.50 103 ILE A C 1
ATOM 833 O O . ILE A 1 103 ? -5.668 -3.698 4.892 1.00 93.50 103 ILE A O 1
ATOM 837 N N . PHE A 1 104 ? -4.292 -1.930 5.119 1.00 94.00 104 PHE A N 1
ATOM 838 C CA . PHE A 1 104 ? -5.257 -0.954 5.591 1.00 94.00 104 PHE A CA 1
ATOM 839 C C . PHE A 1 104 ? -5.755 -0.212 4.359 1.00 94.00 104 PHE A C 1
ATOM 841 O O . PHE A 1 104 ? -4.963 0.453 3.692 1.00 94.00 104 PHE A O 1
ATOM 848 N N . ILE A 1 105 ? -7.039 -0.334 4.049 1.00 95.75 105 ILE A N 1
ATOM 849 C CA . ILE A 1 105 ? -7.689 0.399 2.965 1.00 95.75 105 ILE A CA 1
ATOM 850 C C . ILE A 1 105 ? -8.753 1.304 3.581 1.00 95.75 105 ILE A C 1
ATOM 852 O O . ILE A 1 105 ? -9.591 0.870 4.372 1.00 95.75 105 ILE A O 1
ATOM 856 N N . ILE A 1 106 ? -8.675 2.587 3.249 1.00 94.50 106 ILE A N 1
ATOM 857 C CA . ILE A 1 106 ? -9.670 3.590 3.596 1.00 94.50 106 ILE A CA 1
ATOM 858 C C . ILE A 1 106 ? -10.378 4.000 2.317 1.00 94.50 106 ILE A C 1
ATOM 860 O O . ILE A 1 106 ? -9.720 4.358 1.341 1.00 94.50 106 ILE A O 1
ATOM 864 N N . THR A 1 107 ? -11.705 3.973 2.335 1.00 94.12 107 THR A N 1
ATOM 865 C CA . THR A 1 107 ? -12.547 4.379 1.208 1.00 94.12 107 THR A CA 1
ATOM 866 C C . THR A 1 107 ? -13.587 5.404 1.643 1.00 94.12 107 THR A C 1
ATOM 868 O O . THR A 1 107 ? -13.963 5.486 2.818 1.00 94.12 107 THR A O 1
ATOM 871 N N . GLN A 1 108 ? -14.054 6.194 0.672 1.00 92.44 108 GLN A N 1
ATOM 872 C CA . GLN A 1 108 ? -15.046 7.255 0.872 1.00 92.44 108 GLN A CA 1
ATOM 873 C C . GLN A 1 108 ? -14.626 8.259 1.954 1.00 92.44 108 GLN A C 1
ATOM 875 O O . GLN A 1 108 ? -15.449 8.689 2.762 1.00 92.44 108 GLN A O 1
ATOM 880 N N . TYR A 1 109 ? -13.334 8.593 1.994 1.00 92.19 109 TYR A N 1
ATOM 881 C CA . TYR A 1 109 ? -12.824 9.587 2.920 1.00 92.19 109 TYR A CA 1
ATOM 882 C C . TYR A 1 109 ? -13.308 10.984 2.553 1.00 92.19 109 TYR A C 1
ATOM 884 O O . TYR A 1 109 ? -13.111 11.473 1.442 1.00 92.19 109 TYR A O 1
ATOM 892 N N . GLU A 1 110 ? -13.938 11.618 3.529 1.00 90.81 110 GLU A N 1
ATOM 893 C CA . GLU A 1 110 ? -14.372 12.999 3.494 1.00 90.81 110 GLU A CA 1
ATOM 894 C C . GLU A 1 110 ? -13.889 13.677 4.776 1.00 90.81 110 GLU A C 1
ATOM 896 O O . GLU A 1 110 ? -14.080 13.159 5.880 1.00 90.81 110 GLU A O 1
ATOM 901 N N . ASN A 1 111 ? -13.256 14.840 4.628 1.00 87.94 111 ASN A N 1
ATOM 902 C CA . ASN A 1 111 ? -12.835 15.681 5.739 1.00 87.94 111 ASN A CA 1
ATOM 903 C C . ASN A 1 111 ? -13.575 17.017 5.658 1.00 87.94 111 ASN A C 1
ATOM 905 O O . ASN A 1 111 ? -13.471 17.739 4.667 1.00 87.94 111 ASN A O 1
ATOM 909 N N . THR A 1 112 ? -14.338 17.320 6.702 1.00 86.75 112 THR A N 1
ATOM 910 C CA . THR A 1 112 ? -15.150 18.535 6.829 1.00 86.75 112 THR A CA 1
ATOM 911 C C . THR A 1 112 ? -14.497 19.583 7.732 1.00 86.75 112 THR A C 1
ATOM 913 O O . THR A 1 112 ? -15.075 20.649 7.947 1.00 86.75 112 THR A O 1
ATOM 916 N N . ASP A 1 113 ? -13.304 19.310 8.267 1.00 84.88 113 ASP A N 1
ATOM 917 C CA . ASP A 1 113 ? -12.553 20.240 9.104 1.00 84.88 113 ASP A CA 1
ATOM 918 C C . ASP A 1 113 ? -11.925 21.357 8.260 1.00 84.88 113 ASP A C 1
ATOM 920 O O . ASP A 1 113 ? -10.974 21.149 7.506 1.00 84.88 113 ASP A O 1
ATOM 924 N N . GLU A 1 114 ? -12.415 22.584 8.440 1.00 80.38 114 GLU A N 1
ATOM 925 C CA . GLU A 1 114 ? -11.883 23.782 7.776 1.00 80.38 114 GLU A CA 1
ATOM 926 C C . GLU A 1 114 ? -10.420 24.092 8.155 1.00 80.38 114 GLU A C 1
ATOM 928 O O . GLU A 1 114 ? -9.770 24.911 7.502 1.00 80.38 114 GLU A O 1
ATOM 933 N N . THR A 1 115 ? -9.903 23.481 9.226 1.00 80.50 115 THR A N 1
ATOM 934 C CA . THR A 1 115 ? -8.530 23.658 9.720 1.00 80.50 115 THR A CA 1
ATOM 935 C C . THR A 1 115 ? -7.566 22.559 9.274 1.00 80.50 115 THR A C 1
ATOM 937 O O . THR A 1 115 ? -6.363 22.663 9.556 1.00 80.50 115 THR A O 1
ATOM 940 N N . ALA A 1 116 ? -8.061 21.528 8.576 1.00 78.62 116 ALA A N 1
ATOM 941 C CA . ALA A 1 116 ? -7.215 20.515 7.959 1.00 78.62 116 ALA A CA 1
ATOM 942 C C . ALA A 1 116 ? -6.226 21.187 6.998 1.00 78.62 116 ALA A C 1
ATOM 944 O O . ALA A 1 116 ? -6.579 22.110 6.257 1.00 78.62 116 ALA A O 1
ATOM 945 N N . PHE A 1 117 ? -4.961 20.762 7.041 1.00 67.19 117 PHE A N 1
ATOM 946 C CA . PHE A 1 117 ? -3.950 21.305 6.140 1.00 67.19 117 PHE A CA 1
ATOM 947 C C . PHE A 1 117 ? -4.264 20.837 4.714 1.00 67.19 117 PHE A C 1
ATOM 949 O O . PHE A 1 117 ? -3.949 19.715 4.330 1.00 67.19 117 PHE A O 1
ATOM 956 N N . LEU A 1 118 ? -4.907 21.713 3.947 1.00 59.47 118 LEU A N 1
ATOM 957 C CA . LEU A 1 118 ? -5.012 21.636 2.496 1.00 59.47 118 LEU A CA 1
ATOM 958 C C . LEU A 1 118 ? -3.686 22.156 1.926 1.00 59.47 118 LEU A C 1
ATOM 960 O O . LEU A 1 118 ? -3.633 23.274 1.412 1.00 59.47 118 LEU A O 1
ATOM 964 N N . ASP A 1 119 ? -2.583 21.423 2.103 1.00 50.94 119 ASP A N 1
ATOM 965 C CA . ASP A 1 119 ? -1.461 21.666 1.190 1.00 50.94 119 ASP A CA 1
ATOM 966 C C . ASP A 1 119 ? -1.976 21.348 -0.225 1.00 50.94 119 ASP A C 1
ATOM 968 O O . ASP A 1 119 ? -2.869 20.514 -0.372 1.00 50.94 119 ASP A O 1
ATOM 972 N N . GLU A 1 120 ? -1.507 22.066 -1.248 1.00 49.31 120 GLU A N 1
ATOM 973 C CA . GLU A 1 120 ? -2.134 22.108 -2.588 1.00 49.31 120 GLU A CA 1
ATOM 974 C C . GLU A 1 120 ? -2.293 20.741 -3.294 1.00 49.31 120 GLU A C 1
ATOM 976 O O . GLU A 1 120 ? -2.951 20.685 -4.329 1.00 49.31 120 GLU A O 1
ATOM 981 N N . ASP A 1 121 ? -1.790 19.650 -2.713 1.00 51.22 121 ASP A N 1
ATOM 982 C CA . ASP A 1 121 ? -1.981 18.278 -3.163 1.00 51.22 121 ASP A CA 1
ATOM 983 C C . ASP A 1 121 ? -2.373 17.364 -1.970 1.00 51.22 121 ASP A C 1
ATOM 985 O O . ASP A 1 121 ? -1.535 16.989 -1.150 1.00 51.22 121 ASP A O 1
ATOM 989 N N . ALA A 1 122 ? -3.658 16.990 -1.923 1.00 56.00 122 ALA A N 1
ATOM 990 C CA . ALA A 1 122 ? -4.282 15.894 -1.162 1.00 56.00 122 ALA A CA 1
ATOM 991 C C . ALA A 1 122 ? -4.433 15.982 0.378 1.00 56.00 122 ALA A C 1
ATOM 993 O O . ALA A 1 122 ? -3.511 16.282 1.142 1.00 56.00 122 ALA A O 1
ATOM 994 N N . LEU A 1 123 ? -5.623 15.585 0.859 1.00 71.44 123 LEU A N 1
ATOM 995 C CA . LEU A 1 123 ? -5.939 15.367 2.279 1.00 71.44 123 LEU A CA 1
ATOM 996 C C . LEU A 1 123 ? -5.156 14.170 2.851 1.00 71.44 123 LEU A C 1
ATOM 998 O O . LEU A 1 123 ? -5.671 13.059 2.956 1.00 71.44 123 LEU A O 1
ATOM 1002 N N . THR A 1 124 ? -3.912 14.405 3.260 1.00 82.12 124 THR A N 1
ATOM 1003 C CA . THR A 1 124 ? -3.031 13.352 3.784 1.00 82.12 124 THR A CA 1
ATOM 1004 C C . THR A 1 124 ? -3.575 12.748 5.083 1.00 82.12 124 THR A C 1
ATOM 1006 O O . THR A 1 124 ? -3.798 13.453 6.070 1.00 82.12 124 THR A O 1
ATOM 1009 N N . LEU A 1 125 ? -3.701 11.421 5.116 1.00 90.00 125 LEU A N 1
ATOM 1010 C CA . LEU A 1 125 ? -3.903 10.649 6.341 1.00 90.00 125 LEU A CA 1
ATOM 1011 C C . LEU A 1 125 ? -2.572 10.092 6.850 1.00 90.00 125 LEU A C 1
ATOM 1013 O O . LEU A 1 125 ? -1.710 9.684 6.073 1.00 90.00 125 LEU A O 1
ATOM 1017 N N . LYS A 1 126 ? -2.422 10.028 8.171 1.00 92.12 126 LYS A N 1
ATOM 1018 C CA . LYS A 1 126 ? -1.293 9.398 8.858 1.00 92.12 126 LYS A CA 1
ATOM 1019 C C . LYS A 1 126 ? -1.761 8.205 9.675 1.00 92.12 126 LYS A C 1
ATOM 1021 O O . LYS A 1 126 ? -2.878 8.202 10.194 1.00 92.12 126 LYS A O 1
ATOM 1026 N N . VAL A 1 127 ? -0.880 7.224 9.818 1.00 92.75 127 VAL A N 1
ATOM 1027 C CA . VAL A 1 127 ? -1.041 6.072 10.699 1.00 92.75 127 VAL A CA 1
ATOM 1028 C C . VAL A 1 127 ? 0.101 6.040 11.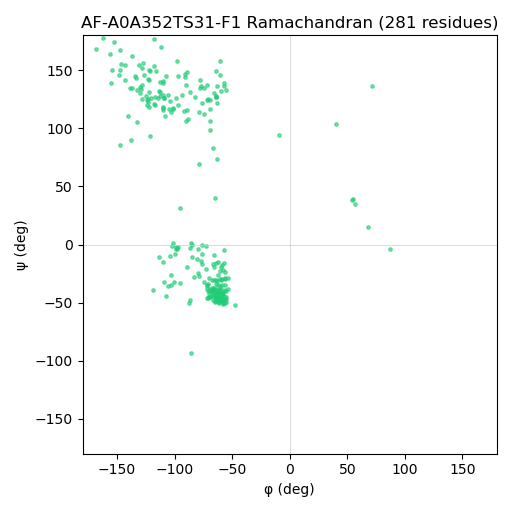708 1.00 92.75 127 VAL A C 1
ATOM 1030 O O . VAL A 1 127 ? 1.275 6.059 11.342 1.00 92.75 127 VAL A O 1
ATOM 1033 N N . ASP A 1 128 ? -0.258 5.986 12.986 1.00 93.69 128 ASP A N 1
ATOM 1034 C CA . ASP A 1 128 ? 0.664 5.828 14.104 1.00 93.69 128 ASP A CA 1
ATOM 1035 C C . ASP A 1 128 ? 0.514 4.432 14.701 1.00 93.69 128 ASP A C 1
ATOM 1037 O O . ASP A 1 128 ? -0.485 4.125 15.350 1.00 93.69 128 ASP A O 1
ATOM 1041 N N . ILE A 1 129 ? 1.522 3.580 14.522 1.00 91.06 129 ILE A N 1
ATOM 1042 C CA . ILE A 1 129 ? 1.543 2.216 15.059 1.00 91.06 129 ILE A CA 1
ATOM 1043 C C . ILE A 1 129 ? 2.447 2.185 16.283 1.00 91.06 129 ILE A C 1
ATOM 1045 O O . ILE A 1 129 ? 3.660 2.378 16.196 1.00 91.06 129 ILE A O 1
ATOM 1049 N N . THR A 1 130 ? 1.846 1.930 17.441 1.00 91.88 130 THR A N 1
ATOM 1050 C CA . THR A 1 130 ? 2.539 1.797 18.720 1.00 91.88 130 THR A CA 1
ATOM 1051 C C . THR A 1 130 ? 2.624 0.332 19.118 1.00 91.88 130 THR A C 1
ATOM 1053 O O . THR A 1 130 ? 1.605 -0.334 19.294 1.00 91.88 130 THR A O 1
ATOM 1056 N N . PHE A 1 131 ? 3.843 -0.144 19.335 1.00 88.75 131 PHE A N 1
ATOM 1057 C CA . PHE A 1 131 ? 4.164 -1.459 19.876 1.00 88.75 131 PHE A CA 1
ATOM 1058 C C . PHE A 1 131 ? 4.464 -1.386 21.376 1.00 88.75 131 PHE A C 1
ATOM 1060 O O . PHE A 1 131 ? 4.846 -0.339 21.905 1.00 88.75 131 PHE A O 1
ATOM 1067 N N . GLU A 1 132 ? 4.327 -2.511 22.081 1.00 87.06 132 GLU A N 1
ATOM 1068 C CA . GLU A 1 132 ? 4.639 -2.578 23.512 1.00 87.06 132 GLU A CA 1
ATOM 1069 C C . GLU A 1 132 ? 6.111 -2.304 23.839 1.00 87.06 132 GLU A C 1
ATOM 1071 O O . GLU A 1 132 ? 6.412 -1.764 24.907 1.00 87.06 132 GLU A O 1
ATOM 1076 N N . SER A 1 133 ? 6.992 -2.677 22.915 1.00 85.12 133 SER A N 1
ATOM 1077 C CA . SER A 1 133 ? 8.438 -2.475 22.920 1.00 85.12 133 SER A CA 1
ATOM 1078 C C . SER A 1 133 ? 8.924 -2.299 21.479 1.00 85.12 133 SER A C 1
ATOM 1080 O O . SER A 1 133 ? 8.167 -2.525 20.542 1.00 85.12 133 SER A O 1
ATOM 1082 N N . ALA A 1 134 ? 10.167 -1.857 21.276 1.00 84.50 134 ALA A N 1
ATOM 1083 C CA . ALA A 1 134 ? 10.717 -1.743 19.925 1.00 84.50 134 ALA A CA 1
ATOM 1084 C C . ALA A 1 134 ? 10.810 -3.139 19.267 1.00 84.50 134 ALA A C 1
ATOM 1086 O O . ALA A 1 134 ? 11.396 -4.030 19.891 1.00 84.50 134 ALA A O 1
ATOM 1087 N N . PRO A 1 135 ? 10.256 -3.342 18.054 1.00 79.69 135 PRO A N 1
ATOM 1088 C CA . PRO A 1 135 ? 10.423 -4.586 17.302 1.00 79.69 135 PRO A CA 1
ATOM 1089 C C . PRO A 1 135 ? 11.896 -4.876 16.985 1.00 79.69 135 PRO A C 1
ATOM 1091 O O . PRO A 1 135 ? 12.731 -3.963 16.957 1.00 79.69 135 PRO A O 1
ATOM 1094 N N . GLU A 1 136 ? 12.228 -6.142 16.716 1.00 77.62 136 GLU A N 1
ATOM 1095 C CA . GLU A 1 136 ? 13.594 -6.522 16.347 1.00 77.62 136 GLU A CA 1
ATOM 1096 C C . GLU A 1 136 ? 14.081 -5.719 15.126 1.00 77.62 136 GLU A C 1
ATOM 1098 O O . GLU A 1 136 ? 13.383 -5.568 14.126 1.00 77.62 136 GLU A O 1
ATOM 1103 N N . GLY A 1 137 ? 15.298 -5.175 15.217 1.00 78.38 137 GLY A N 1
ATOM 1104 C CA . GLY A 1 137 ? 15.891 -4.354 14.157 1.00 78.38 137 GLY A CA 1
ATOM 1105 C C . GLY A 1 137 ? 15.540 -2.864 14.217 1.00 78.38 137 GLY A C 1
ATOM 1106 O O . GLY A 1 137 ? 16.118 -2.091 13.453 1.00 78.38 137 GLY A O 1
ATOM 1107 N N . PHE A 1 138 ? 14.686 -2.435 15.152 1.00 81.56 138 PHE A N 1
ATOM 1108 C CA . PHE A 1 138 ? 14.300 -1.033 15.319 1.00 81.56 138 PHE A CA 1
ATOM 1109 C C . PHE A 1 138 ? 14.705 -0.461 16.679 1.00 81.56 138 PHE A C 1
ATOM 1111 O O . PHE A 1 138 ? 14.847 -1.164 17.677 1.00 81.56 138 PHE A O 1
ATOM 1118 N N . THR A 1 139 ? 14.899 0.859 16.725 1.00 85.38 139 THR A N 1
ATOM 1119 C CA . THR A 1 139 ? 15.263 1.592 17.952 1.00 85.38 139 THR A CA 1
ATOM 1120 C C . THR A 1 139 ? 14.077 2.275 18.629 1.00 85.38 139 THR A C 1
ATOM 1122 O O . THR A 1 139 ? 14.234 2.819 19.720 1.00 85.38 139 THR A O 1
ATOM 1125 N N . GLN A 1 140 ? 12.911 2.289 17.984 1.00 87.25 140 GLN A N 1
ATOM 1126 C CA . GLN A 1 140 ? 11.701 2.959 18.452 1.00 87.25 140 GLN A CA 1
ATOM 1127 C C . GLN A 1 140 ? 10.516 1.992 18.446 1.00 87.25 140 GLN A C 1
ATOM 1129 O O . GLN A 1 140 ? 10.490 1.044 17.667 1.00 87.25 140 GLN A O 1
ATOM 1134 N N . SER A 1 141 ? 9.550 2.234 19.330 1.00 87.31 141 SER A N 1
ATOM 1135 C CA . SER A 1 141 ? 8.319 1.443 19.455 1.00 87.31 141 SER A CA 1
ATOM 1136 C C . SER A 1 141 ? 7.103 2.118 18.819 1.00 87.31 141 SER A C 1
ATOM 1138 O O . SER A 1 141 ? 6.012 1.565 18.871 1.00 87.31 141 SER A O 1
ATOM 1140 N N . VAL A 1 142 ? 7.271 3.322 18.270 1.00 89.81 142 VAL A N 1
ATOM 1141 C CA . VAL A 1 142 ? 6.216 4.087 17.601 1.00 89.81 142 VAL A CA 1
ATOM 1142 C C . VAL A 1 142 ? 6.674 4.376 16.182 1.00 89.81 142 VAL A C 1
ATOM 1144 O O . VAL A 1 142 ? 7.799 4.840 15.985 1.00 89.81 142 VAL A O 1
ATOM 1147 N N . PHE A 1 143 ? 5.808 4.101 15.218 1.00 89.94 143 PHE A N 1
A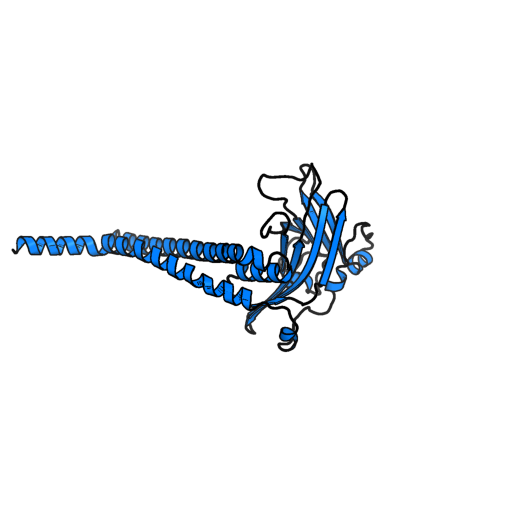TOM 1148 C CA . PHE A 1 143 ? 6.042 4.329 13.799 1.00 89.94 143 PHE A CA 1
ATOM 1149 C C . PHE A 1 143 ? 4.942 5.235 13.269 1.00 89.94 143 PHE A C 1
ATOM 1151 O O . PHE A 1 143 ? 3.773 4.900 13.419 1.00 89.94 143 PHE A O 1
ATOM 1158 N N . ASN A 1 144 ? 5.337 6.367 12.693 1.00 90.12 144 ASN A N 1
ATOM 1159 C CA . ASN A 1 144 ? 4.444 7.338 12.074 1.00 90.12 144 ASN A CA 1
ATOM 1160 C C . ASN A 1 144 ? 4.682 7.279 10.571 1.00 90.12 144 ASN A C 1
ATOM 1162 O O . ASN A 1 144 ? 5.795 7.555 10.120 1.00 90.12 144 ASN A O 1
ATOM 1166 N N . GLU A 1 145 ? 3.657 6.901 9.824 1.00 90.12 145 GLU A N 1
ATOM 1167 C CA . GLU A 1 145 ? 3.711 6.782 8.372 1.00 90.12 145 GLU A CA 1
ATOM 1168 C C . GLU A 1 145 ? 2.521 7.513 7.752 1.00 90.12 145 GLU A C 1
ATOM 1170 O O . GLU A 1 145 ? 1.477 7.690 8.379 1.00 90.12 145 GLU A O 1
ATOM 1175 N N . SER A 1 146 ? 2.666 7.950 6.504 1.00 89.94 146 SER A N 1
ATOM 1176 C CA . SER A 1 146 ? 1.540 8.499 5.740 1.00 89.94 146 SER A CA 1
ATOM 1177 C C . SER A 1 146 ? 0.850 7.378 4.973 1.00 89.94 146 SER A C 1
ATOM 1179 O O . SER A 1 146 ? 1.520 6.526 4.385 1.00 89.94 146 SER A O 1
ATOM 1181 N N . LEU A 1 147 ? -0.481 7.376 4.961 1.00 91.50 147 LEU A N 1
ATOM 1182 C CA . LEU A 1 147 ? -1.219 6.514 4.051 1.00 91.50 147 LEU A CA 1
ATOM 1183 C C . LEU A 1 147 ? -1.066 7.074 2.638 1.00 91.50 147 LEU A C 1
ATOM 1185 O O . LEU A 1 147 ? -1.158 8.281 2.414 1.00 91.50 147 LEU A O 1
ATOM 1189 N N . ILE A 1 148 ? -0.838 6.183 1.683 1.00 89.56 148 ILE A N 1
ATOM 1190 C CA . ILE A 1 148 ? -0.663 6.552 0.287 1.00 89.56 148 ILE A CA 1
ATOM 1191 C C . ILE A 1 148 ? -2.037 6.736 -0.340 1.00 89.56 148 ILE A C 1
ATOM 1193 O O . ILE A 1 148 ? -2.885 5.846 -0.271 1.00 89.56 148 ILE A O 1
ATOM 1197 N N . GLN A 1 149 ? -2.245 7.888 -0.960 1.00 88.69 149 GLN A N 1
ATOM 1198 C CA . GLN A 1 149 ? -3.407 8.142 -1.792 1.00 88.69 149 GLN A CA 1
ATOM 1199 C C . GLN A 1 149 ? -3.409 7.200 -3.002 1.00 88.69 149 GLN A C 1
ATOM 1201 O O . GLN A 1 149 ? -2.372 7.004 -3.639 1.00 88.69 149 GLN A O 1
ATOM 1206 N N . LEU A 1 150 ? -4.569 6.627 -3.323 1.00 87.38 150 LEU A N 1
ATOM 1207 C CA . LEU A 1 150 ? -4.724 5.784 -4.507 1.00 87.38 150 LEU A CA 1
ATOM 1208 C C . LEU A 1 150 ? -5.042 6.638 -5.745 1.00 87.38 150 LEU A C 1
ATOM 1210 O O . LEU A 1 150 ? -4.133 7.133 -6.404 1.00 87.38 150 LEU A O 1
ATOM 1214 N N . TYR A 1 151 ? -6.323 6.823 -6.071 1.00 83.31 151 TYR A N 1
ATOM 1215 C CA . TYR A 1 151 ? -6.746 7.549 -7.277 1.00 83.31 151 TYR A CA 1
ATOM 1216 C C . TYR A 1 151 ? -7.176 8.990 -7.025 1.00 83.31 151 TYR A C 1
ATOM 1218 O O . TYR A 1 151 ? -7.059 9.833 -7.914 1.00 83.31 151 TYR A O 1
ATOM 1226 N N . ASP A 1 152 ? -7.749 9.243 -5.857 1.00 84.31 152 ASP A N 1
ATOM 1227 C CA . ASP A 1 152 ? -8.228 10.542 -5.413 1.00 84.31 152 ASP A CA 1
ATOM 1228 C C . ASP A 1 152 ? -8.186 10.598 -3.886 1.00 84.31 152 ASP A C 1
ATOM 1230 O O . ASP A 1 152 ? -7.824 9.626 -3.221 1.00 84.31 152 ASP A O 1
ATOM 1234 N N . ASP A 1 153 ? -8.491 11.768 -3.338 1.00 85.94 153 ASP A N 1
ATOM 1235 C CA . ASP A 1 153 ? -8.377 12.045 -1.907 1.00 85.94 153 ASP A CA 1
ATOM 1236 C C . ASP A 1 153 ? -9.355 11.213 -1.062 1.00 85.94 153 ASP A C 1
ATOM 1238 O O . ASP A 1 153 ? -9.245 11.210 0.155 1.00 85.94 153 ASP A O 1
ATOM 1242 N N . SER A 1 154 ? -10.308 10.491 -1.659 1.00 89.38 154 SER A N 1
ATOM 1243 C CA . SER A 1 154 ? -11.259 9.665 -0.910 1.00 89.38 154 SER A CA 1
ATOM 1244 C C . SER A 1 154 ? -10.722 8.268 -0.583 1.00 89.38 154 SER A C 1
ATOM 1246 O O . SER A 1 154 ? -11.334 7.549 0.212 1.00 89.38 154 SER A O 1
ATOM 1248 N N . MET A 1 155 ? -9.589 7.870 -1.175 1.00 91.56 155 MET A N 1
ATOM 1249 C CA . MET A 1 155 ? -9.042 6.518 -1.062 1.00 91.56 155 MET A CA 1
ATOM 1250 C C . MET A 1 155 ? -7.582 6.517 -0.641 1.00 91.56 155 MET A C 1
ATOM 1252 O O . MET A 1 155 ? -6.720 7.079 -1.317 1.00 91.56 155 MET A O 1
ATOM 1256 N N . HIS A 1 156 ? -7.299 5.801 0.440 1.00 93.62 156 HIS A N 1
ATOM 1257 C CA . HIS A 1 156 ? -5.967 5.721 1.017 1.00 93.62 156 HIS A CA 1
ATOM 1258 C C . HIS A 1 156 ? -5.606 4.284 1.369 1.00 93.62 156 HIS A C 1
ATOM 1260 O O . HIS A 1 156 ? -6.455 3.510 1.808 1.00 93.62 156 HIS A O 1
ATOM 1266 N N . MET A 1 157 ? -4.334 3.932 1.212 1.00 94.38 157 MET A N 1
ATOM 1267 C CA . MET A 1 157 ? -3.830 2.602 1.516 1.00 94.38 157 MET A CA 1
ATOM 1268 C C . MET A 1 157 ? -2.540 2.663 2.329 1.00 94.38 157 MET A C 1
ATOM 1270 O O . MET A 1 157 ? -1.669 3.501 2.095 1.00 94.38 157 MET A O 1
ATOM 1274 N N . TYR A 1 158 ? -2.393 1.730 3.261 1.00 93.88 158 TYR A N 1
ATOM 1275 C CA . TYR A 1 158 ? -1.138 1.472 3.951 1.00 93.88 158 TYR A CA 1
ATOM 1276 C C . TYR A 1 158 ? -0.901 -0.030 4.068 1.00 93.88 158 TYR A C 1
ATOM 1278 O O . TYR A 1 158 ? -1.806 -0.785 4.417 1.00 93.88 158 TYR A O 1
ATOM 1286 N N . ALA A 1 159 ? 0.322 -0.457 3.765 1.00 92.06 159 ALA A N 1
ATOM 1287 C CA . ALA A 1 159 ? 0.740 -1.847 3.851 1.00 92.06 159 ALA A CA 1
ATOM 1288 C C . ALA A 1 159 ? 1.714 -2.015 5.019 1.00 92.06 159 ALA A C 1
ATOM 1290 O O . ALA A 1 159 ? 2.729 -1.322 5.098 1.00 92.06 159 ALA A O 1
ATOM 1291 N N . LEU A 1 160 ? 1.409 -2.954 5.911 1.00 87.69 160 LEU A N 1
ATOM 1292 C CA . LEU A 1 160 ? 2.260 -3.340 7.027 1.00 87.69 160 LEU A CA 1
ATOM 1293 C C . LEU A 1 160 ? 2.730 -4.775 6.826 1.00 87.69 160 LEU A C 1
ATOM 1295 O O . LEU A 1 160 ? 1.912 -5.684 6.694 1.00 87.69 160 LEU A O 1
ATOM 1299 N N . ASP A 1 161 ? 4.039 -5.001 6.866 1.00 85.25 161 ASP A N 1
ATOM 1300 C CA . ASP A 1 161 ? 4.570 -6.361 6.856 1.00 85.25 161 ASP A CA 1
ATOM 1301 C C . ASP A 1 161 ? 4.116 -7.102 8.121 1.00 85.25 161 ASP A C 1
ATOM 1303 O O . ASP A 1 161 ? 4.383 -6.683 9.254 1.00 85.25 161 ASP A O 1
ATOM 1307 N N . GLN A 1 162 ? 3.415 -8.217 7.922 1.00 81.31 162 GLN A N 1
ATOM 1308 C CA . GLN A 1 162 ? 2.800 -8.956 9.012 1.00 81.31 162 GLN A CA 1
ATOM 1309 C C . GLN A 1 162 ? 3.849 -9.570 9.955 1.00 81.31 162 GLN A C 1
ATOM 1311 O O . GLN A 1 162 ? 3.540 -9.858 11.114 1.00 81.31 162 GLN A O 1
ATOM 1316 N N . GLN A 1 163 ? 5.102 -9.728 9.510 1.00 76.38 163 GLN A N 1
ATOM 1317 C CA . GLN A 1 163 ? 6.178 -10.231 10.366 1.00 76.38 163 GLN A CA 1
ATOM 1318 C C . GLN A 1 163 ? 6.369 -9.387 11.636 1.00 76.38 163 GLN A C 1
ATOM 1320 O O . GLN A 1 163 ? 6.736 -9.930 12.672 1.00 76.38 163 GLN A O 1
ATOM 1325 N N . TYR A 1 164 ? 6.068 -8.084 11.580 1.00 74.81 164 TYR A N 1
ATOM 1326 C CA . TYR A 1 164 ? 6.187 -7.185 12.730 1.00 74.81 164 TYR A CA 1
ATOM 1327 C C . TYR A 1 164 ? 5.051 -7.333 13.743 1.00 74.81 164 TYR A C 1
ATOM 1329 O O . TYR A 1 164 ? 5.158 -6.829 14.855 1.00 74.81 164 TYR A O 1
ATOM 1337 N N . VAL A 1 165 ? 3.962 -8.004 13.365 1.00 70.06 165 VAL A N 1
ATOM 1338 C CA . VAL A 1 165 ? 2.753 -8.159 14.188 1.00 70.06 165 VAL A CA 1
ATOM 1339 C C . VAL A 1 165 ? 2.672 -9.547 14.825 1.00 70.06 165 VAL A C 1
ATOM 1341 O O . VAL A 1 165 ? 2.041 -9.713 15.861 1.00 70.06 165 VAL A O 1
ATOM 1344 N N . VAL A 1 166 ? 3.306 -10.542 14.200 1.00 63.28 166 VAL A N 1
ATOM 1345 C CA . VAL A 1 166 ? 3.226 -11.966 14.577 1.00 63.28 166 VAL A CA 1
ATOM 1346 C C . VAL A 1 166 ? 4.403 -12.401 15.460 1.00 63.28 166 VAL A C 1
ATOM 1348 O O . VAL A 1 166 ? 4.469 -13.557 15.871 1.00 63.28 166 VAL A O 1
ATOM 1351 N N . ASP A 1 167 ? 5.352 -11.511 15.752 1.00 63.88 167 ASP A N 1
ATOM 1352 C CA . ASP A 1 167 ? 6.438 -11.822 16.678 1.00 63.88 167 ASP A CA 1
ATOM 1353 C C . ASP A 1 167 ? 5.900 -11.937 18.116 1.00 63.88 167 ASP A C 1
ATOM 1355 O O . ASP A 1 167 ? 5.434 -10.961 18.704 1.00 63.88 167 ASP A O 1
ATOM 1359 N N . ASP A 1 168 ? 6.011 -13.133 18.704 1.00 59.75 168 ASP A N 1
ATOM 1360 C CA . ASP A 1 168 ? 5.619 -13.428 20.090 1.00 59.75 168 ASP A CA 1
ATOM 1361 C C . ASP A 1 168 ? 6.329 -12.524 21.120 1.00 59.75 168 ASP A C 1
ATOM 1363 O O . ASP A 1 168 ? 5.922 -12.459 22.283 1.00 59.75 168 ASP A O 1
ATOM 1367 N N . GLN A 1 169 ? 7.415 -11.844 20.731 1.00 64.12 169 GLN A N 1
ATOM 1368 C CA . GLN A 1 169 ? 8.166 -10.949 21.610 1.00 64.12 169 GLN A CA 1
ATOM 1369 C C . GLN A 1 169 ? 7.562 -9.542 21.711 1.00 64.12 169 GLN A C 1
ATOM 1371 O O . GLN A 1 169 ? 7.772 -8.881 22.732 1.00 64.12 169 GLN A O 1
ATOM 1376 N N . VAL A 1 170 ? 6.849 -9.060 20.683 1.00 74.19 170 VAL A N 1
ATOM 1377 C CA . VAL A 1 170 ? 6.411 -7.658 20.594 1.00 74.19 170 VAL A CA 1
ATOM 1378 C C . VAL A 1 170 ? 4.993 -7.559 20.035 1.00 74.19 170 VAL A C 1
ATOM 1380 O O . VAL A 1 170 ? 4.760 -7.754 18.848 1.00 74.19 170 VAL A O 1
ATOM 1383 N N . ARG A 1 171 ? 4.036 -7.173 20.887 1.00 80.25 171 ARG A N 1
ATOM 1384 C CA . ARG A 1 171 ? 2.632 -6.986 20.489 1.00 80.25 171 ARG A CA 1
ATOM 1385 C C . ARG A 1 171 ? 2.367 -5.549 20.045 1.00 80.25 171 ARG A C 1
ATOM 1387 O O . ARG A 1 171 ? 2.923 -4.597 20.607 1.00 80.25 171 ARG A O 1
ATOM 1394 N N . ILE A 1 172 ? 1.461 -5.377 19.080 1.00 86.56 172 ILE A N 1
ATOM 1395 C CA . ILE A 1 172 ? 0.868 -4.063 18.803 1.00 86.56 172 ILE A CA 1
ATOM 1396 C C . ILE A 1 172 ? 0.064 -3.648 20.031 1.00 86.56 172 ILE A C 1
ATOM 1398 O O . ILE A 1 172 ? -0.792 -4.387 20.499 1.00 86.56 172 ILE A O 1
ATOM 1402 N N . GLN A 1 173 ? 0.329 -2.450 20.536 1.00 88.81 173 GLN A N 1
ATOM 1403 C CA . GLN A 1 173 ? -0.443 -1.831 21.602 1.00 88.81 173 GLN A CA 1
ATOM 1404 C C . GLN A 1 173 ? -1.628 -1.047 21.029 1.00 88.81 173 GLN A C 1
ATOM 1406 O O . GLN A 1 173 ? -2.756 -1.208 21.493 1.00 88.81 173 GLN A O 1
ATOM 1411 N N . ARG A 1 174 ? -1.379 -0.176 20.047 1.00 91.31 174 ARG A N 1
ATOM 1412 C CA . ARG A 1 174 ? -2.389 0.725 19.480 1.00 91.31 174 ARG A CA 1
ATOM 1413 C C . ARG A 1 174 ? -2.034 1.115 18.052 1.00 91.31 174 ARG A C 1
ATOM 1415 O O . ARG A 1 174 ? -0.855 1.239 17.734 1.00 91.31 174 ARG A O 1
ATOM 1422 N N . ILE A 1 175 ? -3.052 1.370 17.242 1.00 92.12 175 ILE A N 1
ATOM 1423 C CA . ILE A 1 175 ? -2.936 2.035 15.946 1.00 92.12 175 ILE A CA 1
ATOM 1424 C C . ILE A 1 175 ? -3.851 3.258 15.955 1.00 92.12 175 ILE A C 1
ATOM 1426 O O . ILE A 1 175 ? -5.046 3.114 16.212 1.00 92.12 175 ILE A O 1
ATOM 1430 N N . ASP A 1 176 ? -3.312 4.441 15.678 1.00 93.50 176 ASP A N 1
ATOM 1431 C CA . ASP A 1 176 ? -4.102 5.660 15.498 1.00 93.50 176 ASP A CA 1
ATOM 1432 C C . ASP A 1 176 ? -4.088 6.093 14.031 1.00 93.50 176 ASP A C 1
ATOM 1434 O O . ASP A 1 176 ? -3.053 6.019 13.375 1.00 93.50 176 ASP A O 1
ATOM 1438 N N . ILE A 1 177 ? -5.225 6.570 13.524 1.00 92.62 177 ILE A N 1
ATOM 1439 C CA . ILE A 1 177 ? -5.313 7.234 12.219 1.00 92.62 177 ILE A CA 1
ATOM 1440 C C . ILE A 1 177 ? -5.662 8.694 12.458 1.00 92.62 177 ILE A C 1
ATOM 1442 O O . ILE A 1 177 ? -6.639 9.016 13.147 1.00 92.62 177 ILE A O 1
ATOM 1446 N N . SER A 1 178 ? -4.870 9.585 11.881 1.00 91.69 178 SER A N 1
ATOM 1447 C CA . SER A 1 178 ? -4.985 11.025 12.080 1.00 91.69 178 SER A CA 1
ATOM 1448 C C . SER A 1 178 ? -4.839 11.791 10.771 1.00 91.69 178 SER A C 1
ATOM 1450 O O . SER A 1 178 ? -4.334 11.267 9.781 1.00 91.69 178 SER A O 1
ATOM 1452 N N . TYR A 1 179 ? -5.289 13.042 10.764 1.00 89.75 179 TYR A N 1
ATOM 1453 C CA . TYR A 1 179 ? -4.947 14.000 9.715 1.00 89.75 179 TYR A CA 1
ATOM 1454 C C . TYR A 1 179 ? -4.257 15.223 10.331 1.00 89.75 179 TYR A C 1
ATOM 1456 O O . TYR A 1 179 ? -4.541 15.583 11.481 1.00 89.75 179 TYR A O 1
ATOM 1464 N N . PRO A 1 180 ? -3.342 15.870 9.594 1.00 87.38 180 PRO A N 1
ATOM 1465 C CA . PRO A 1 180 ? -2.650 17.054 10.073 1.00 87.38 180 PRO A CA 1
ATOM 1466 C C . PRO A 1 180 ? -3.526 18.312 9.986 1.00 87.38 180 PRO A C 1
ATOM 1468 O O . PRO A 1 180 ? -4.225 18.550 9.001 1.00 87.38 180 PRO A O 1
ATOM 1471 N N . THR A 1 181 ? -3.420 19.173 10.998 1.00 85.31 181 THR A N 1
ATOM 1472 C CA . THR A 1 181 ? -3.893 20.569 10.957 1.00 85.31 181 THR A CA 1
ATOM 1473 C C . THR A 1 181 ? -2.720 21.524 11.141 1.00 85.31 181 THR A C 1
ATOM 1475 O O . THR A 1 181 ? -1.591 21.112 11.409 1.00 85.31 181 THR A O 1
ATOM 1478 N N . ALA A 1 182 ? -2.977 22.831 11.064 1.00 77.19 182 ALA A N 1
ATOM 1479 C CA . ALA A 1 182 ? -1.931 23.837 11.252 1.00 77.19 182 ALA A CA 1
ATOM 1480 C C . ALA A 1 182 ? -1.311 23.861 12.659 1.00 77.19 182 ALA A C 1
ATOM 1482 O O . ALA A 1 182 ? -0.264 24.479 12.857 1.00 77.19 182 ALA A O 1
ATOM 1483 N N . VAL A 1 183 ? -1.959 23.228 13.641 1.00 79.62 183 VAL A N 1
ATOM 1484 C CA . VAL A 1 183 ? -1.558 23.291 15.053 1.00 79.62 183 VAL A CA 1
ATOM 1485 C C . VAL A 1 183 ? -1.196 21.915 15.611 1.00 79.62 183 VAL A C 1
ATOM 1487 O O . VAL A 1 183 ? -0.255 21.809 16.395 1.00 79.62 183 VAL A O 1
ATOM 1490 N N . THR A 1 184 ? -1.939 20.872 15.240 1.00 85.69 184 THR A N 1
ATOM 1491 C CA . THR A 1 184 ? -1.770 19.506 15.757 1.00 85.69 184 THR A CA 1
ATOM 1492 C C . THR A 1 184 ? -2.312 18.472 14.776 1.00 85.69 184 THR A C 1
ATOM 1494 O O . THR A 1 184 ? -3.121 18.796 13.911 1.00 85.69 184 THR A O 1
ATOM 1497 N N . ASP A 1 185 ? -1.937 17.212 14.947 1.00 87.19 185 ASP A N 1
ATOM 1498 C CA . ASP A 1 185 ? -2.649 16.113 14.299 1.00 87.19 185 ASP A CA 1
ATOM 1499 C C . ASP A 1 185 ? -3.959 15.842 15.065 1.00 87.19 185 ASP A C 1
ATOM 1501 O O . ASP A 1 185 ? -3.975 15.852 16.303 1.00 87.19 185 ASP A O 1
ATOM 1505 N N . ILE A 1 186 ? -5.060 15.638 14.336 1.00 88.69 186 ILE A N 1
ATOM 1506 C CA . ILE A 1 186 ? -6.361 15.254 14.896 1.00 88.69 186 ILE A CA 1
ATOM 1507 C C . ILE A 1 186 ? -6.556 13.760 14.667 1.00 88.69 186 ILE A C 1
ATOM 1509 O O . ILE A 1 186 ? -6.637 13.292 13.532 1.00 88.69 186 ILE A O 1
ATOM 1513 N N . VAL A 1 187 ? -6.636 13.003 15.763 1.00 90.00 187 VAL A N 1
ATOM 1514 C CA . VAL A 1 187 ? -6.898 11.561 15.728 1.00 90.00 187 VAL A CA 1
ATOM 1515 C C . VAL A 1 187 ? -8.376 11.330 15.436 1.00 90.00 187 VAL A C 1
ATOM 1517 O O . VAL A 1 187 ? -9.247 11.781 16.178 1.00 90.00 187 VAL A O 1
ATOM 1520 N N . THR A 1 188 ? -8.651 10.615 14.351 1.00 88.75 188 THR A N 1
ATOM 1521 C CA . THR A 1 188 ? -10.013 10.245 13.934 1.00 88.75 188 THR A CA 1
ATOM 1522 C C . THR A 1 188 ? -10.397 8.858 14.415 1.00 88.75 188 THR A C 1
ATOM 1524 O O . THR A 1 188 ? -11.557 8.623 14.749 1.00 88.75 188 THR A O 1
ATOM 1527 N N . THR A 1 189 ? -9.408 7.970 14.491 1.00 89.81 189 THR A N 1
ATOM 1528 C CA . THR A 1 189 ? -9.578 6.571 14.860 1.00 89.81 189 THR A CA 1
ATOM 1529 C C . THR A 1 189 ? -8.465 6.142 15.783 1.00 89.81 189 THR A C 1
ATOM 1531 O O . THR A 1 189 ? -7.295 6.378 15.495 1.00 89.81 189 THR A O 1
ATOM 1534 N N . THR A 1 190 ? -8.839 5.439 16.846 1.00 91.38 190 THR A N 1
ATOM 1535 C CA . THR A 1 190 ? -7.917 4.705 17.703 1.00 91.38 190 THR A CA 1
ATOM 1536 C C . THR A 1 190 ? -8.346 3.246 17.730 1.00 91.38 190 THR A C 1
ATOM 1538 O O . THR A 1 190 ? -9.479 2.932 18.074 1.00 91.38 190 THR A O 1
ATOM 1541 N N . MET A 1 191 ? -7.446 2.333 17.394 1.00 90.94 191 MET A N 1
ATOM 1542 C CA . MET A 1 191 ? -7.648 0.894 17.534 1.00 90.94 191 MET A CA 1
ATOM 1543 C C . MET A 1 191 ? -6.683 0.370 18.588 1.00 90.94 191 MET A C 1
ATOM 1545 O O . MET A 1 191 ? -5.500 0.701 18.544 1.00 90.94 191 MET A O 1
ATOM 1549 N N . ILE A 1 192 ? -7.158 -0.429 19.541 1.00 90.38 192 ILE A N 1
ATOM 1550 C CA . ILE A 1 192 ? -6.340 -0.879 20.677 1.00 90.38 192 ILE A CA 1
ATOM 1551 C C . ILE A 1 192 ? -6.256 -2.389 20.753 1.00 90.38 192 ILE A C 1
ATOM 1553 O O . ILE A 1 192 ? -7.198 -3.096 20.405 1.00 90.38 192 ILE A O 1
ATOM 1557 N N . HIS A 1 193 ? -5.145 -2.877 21.281 1.00 87.88 193 HIS A N 1
ATOM 1558 C CA . HIS A 1 193 ? -5.034 -4.251 21.739 1.00 87.88 193 HIS A CA 1
ATOM 1559 C C . HIS A 1 193 ? -5.450 -4.315 23.211 1.00 87.88 193 HIS A C 1
ATOM 1561 O O . HIS A 1 193 ? -4.748 -3.805 24.087 1.00 87.88 193 HIS A O 1
ATOM 1567 N N . GLU A 1 194 ? -6.636 -4.862 23.484 1.00 86.12 194 GLU A N 1
ATOM 1568 C CA . GLU A 1 194 ? -7.243 -4.789 24.819 1.00 86.12 194 GLU A CA 1
ATOM 1569 C C . GLU A 1 194 ? -6.392 -5.483 25.886 1.00 86.12 194 GLU A C 1
ATOM 1571 O O . GLU A 1 194 ? -6.200 -4.919 26.965 1.00 86.12 194 GLU A O 1
ATOM 1576 N N . ASP A 1 195 ? -5.821 -6.651 25.579 1.00 85.00 195 ASP A N 1
ATOM 1577 C CA . ASP A 1 195 ? -5.013 -7.414 26.539 1.00 85.00 195 ASP A CA 1
ATOM 1578 C C . ASP A 1 195 ? -3.779 -6.612 26.966 1.00 85.00 195 ASP A C 1
ATOM 1580 O O . ASP A 1 195 ? -3.473 -6.504 28.151 1.00 85.00 195 ASP A O 1
ATOM 1584 N N . VAL A 1 196 ? -3.116 -5.968 26.002 1.00 85.75 196 VAL A N 1
ATOM 1585 C CA . VAL A 1 196 ? -1.960 -5.094 26.242 1.00 85.75 196 VAL A CA 1
ATOM 1586 C C . VAL A 1 196 ? -2.323 -3.920 27.154 1.00 85.75 196 VAL A C 1
ATOM 1588 O O . VAL A 1 196 ? -1.579 -3.577 28.077 1.00 85.75 196 VAL A O 1
ATOM 1591 N N . TYR A 1 197 ? -3.462 -3.275 26.900 1.00 87.81 197 TYR A N 1
ATOM 1592 C CA . TYR A 1 197 ? -3.922 -2.141 27.702 1.00 87.81 197 TYR A CA 1
ATOM 1593 C C .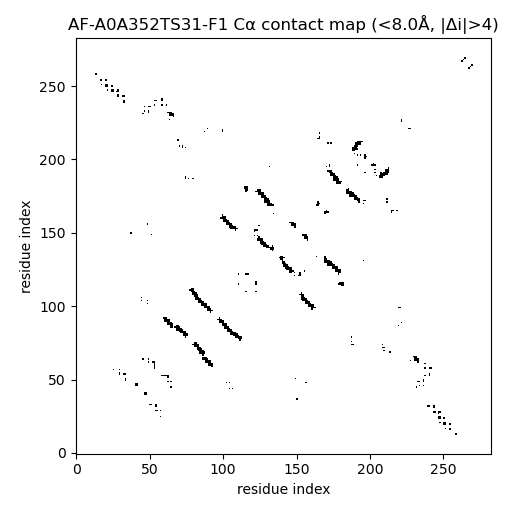 TYR A 1 197 ? -4.243 -2.558 29.138 1.00 87.81 197 TYR A C 1
ATOM 1595 O O . TYR A 1 197 ? -3.817 -1.886 30.083 1.00 87.81 197 TYR A O 1
ATOM 1603 N N . LEU A 1 198 ? -4.943 -3.683 29.300 1.00 86.06 198 LEU A N 1
ATOM 1604 C CA . LEU A 1 198 ? -5.292 -4.245 30.602 1.00 86.06 198 LEU A CA 1
ATOM 1605 C C . LEU A 1 198 ? -4.044 -4.672 31.387 1.00 86.06 198 LEU A C 1
ATOM 1607 O O . LEU A 1 198 ? -3.910 -4.287 32.549 1.00 86.06 198 LEU A O 1
ATOM 1611 N N . ASP A 1 199 ? -3.095 -5.368 30.752 1.00 86.44 199 ASP A N 1
ATOM 1612 C CA . ASP A 1 199 ? -1.815 -5.780 31.353 1.00 86.44 199 ASP A CA 1
ATOM 1613 C C . ASP A 1 199 ? -1.029 -4.575 31.899 1.00 86.44 199 ASP A C 1
ATOM 1615 O O . ASP A 1 199 ? -0.428 -4.623 32.978 1.00 86.44 199 ASP A O 1
ATOM 1619 N N . LYS A 1 200 ? -1.059 -3.458 31.165 1.00 86.44 200 LYS A N 1
ATOM 1620 C CA . LYS A 1 200 ? -0.374 -2.211 31.530 1.00 86.44 200 LYS A CA 1
ATOM 1621 C C . LYS A 1 200 ? -1.178 -1.318 32.481 1.00 86.44 200 LYS A C 1
ATOM 1623 O O . LYS A 1 200 ? -0.669 -0.272 32.883 1.00 86.44 200 LYS A O 1
ATOM 1628 N N . ASN A 1 201 ? -2.385 -1.722 32.885 1.00 87.19 201 ASN A N 1
ATOM 1629 C CA . ASN A 1 201 ? -3.324 -0.916 33.677 1.00 87.19 201 ASN A CA 1
ATOM 1630 C C . ASN A 1 201 ? -3.620 0.458 33.044 1.00 87.19 201 ASN A C 1
ATOM 1632 O O . ASN A 1 201 ? -3.712 1.470 33.743 1.00 87.19 201 ASN A O 1
ATOM 1636 N N . LEU A 1 202 ? -3.722 0.503 31.715 1.00 85.69 202 LEU A N 1
ATOM 1637 C CA . LEU A 1 202 ? -4.068 1.703 30.961 1.00 85.69 202 LEU A CA 1
ATOM 1638 C C . LEU A 1 202 ? -5.584 1.786 30.770 1.00 85.69 202 LEU A C 1
ATOM 1640 O O . LEU A 1 202 ? -6.257 0.777 30.568 1.00 85.69 202 LEU A O 1
ATOM 1644 N N . GLU A 1 203 ? -6.121 3.002 30.805 1.00 85.62 203 GLU A N 1
ATOM 1645 C CA . GLU A 1 203 ? -7.527 3.234 30.484 1.00 85.62 203 GLU A CA 1
ATOM 1646 C C . GLU A 1 203 ? -7.746 3.124 28.970 1.00 85.62 203 GLU A C 1
ATOM 1648 O O . GLU A 1 203 ? -6.971 3.660 28.172 1.00 85.62 203 GLU A O 1
ATOM 1653 N N . ILE A 1 204 ? -8.802 2.407 28.581 1.00 84.38 204 ILE A N 1
ATOM 1654 C CA . ILE A 1 204 ? -9.209 2.264 27.185 1.00 84.38 204 ILE A CA 1
ATOM 1655 C C . ILE A 1 204 ? -9.793 3.602 26.712 1.00 84.38 204 ILE A C 1
ATOM 1657 O O . ILE A 1 204 ? -10.744 4.092 27.326 1.00 84.38 204 ILE A O 1
ATOM 1661 N N . PRO A 1 205 ? -9.265 4.198 25.628 1.00 82.12 205 PRO A N 1
ATOM 1662 C CA . PRO A 1 205 ? -9.828 5.418 25.071 1.00 82.12 205 PRO A CA 1
ATOM 1663 C C . PRO A 1 205 ? -11.300 5.230 24.695 1.00 82.12 205 PRO A C 1
ATOM 1665 O O . PRO A 1 205 ? -11.682 4.223 24.101 1.00 82.12 205 PRO A O 1
ATOM 1668 N N . THR A 1 206 ? -12.125 6.237 24.980 1.00 73.62 206 THR A N 1
ATOM 1669 C CA . THR A 1 206 ? -13.559 6.238 24.643 1.00 73.62 206 THR A CA 1
ATOM 1670 C C . THR A 1 206 ? -13.823 6.178 23.144 1.00 73.62 206 THR A C 1
ATOM 1672 O O . THR A 1 206 ? -14.866 5.689 22.725 1.00 73.62 206 THR A O 1
ATOM 1675 N N . HIS A 1 207 ? -12.875 6.657 22.343 1.00 68.31 207 HIS A N 1
ATOM 1676 C CA . HIS A 1 207 ? -12.9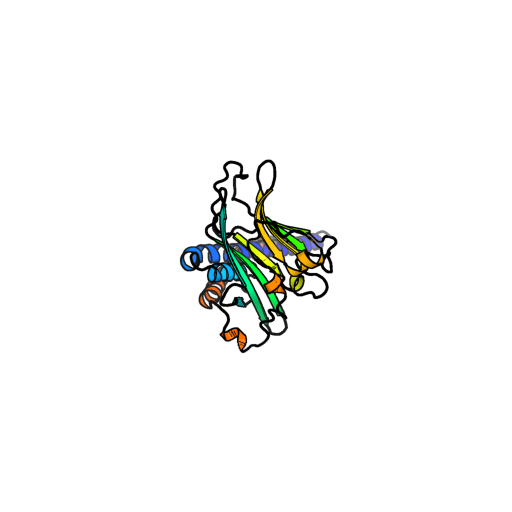30 6.647 20.884 1.00 68.31 207 HIS A CA 1
ATOM 1677 C C . HIS A 1 207 ? -12.208 5.425 20.302 1.00 68.31 207 HIS A C 1
ATOM 1679 O O . HIS A 1 207 ? -11.609 5.525 19.239 1.00 68.31 207 HIS A O 1
ATOM 1685 N N . SER A 1 208 ? -12.213 4.291 21.016 1.00 74.31 208 SER A N 1
ATOM 1686 C CA . SER A 1 208 ? -11.740 3.022 20.464 1.00 74.31 208 SER A CA 1
ATOM 1687 C C . SER A 1 208 ? -12.721 2.510 19.411 1.00 74.31 208 SER A C 1
ATOM 1689 O O . SER A 1 208 ? -13.917 2.362 19.658 1.00 74.31 208 SER A O 1
ATOM 1691 N N . VAL A 1 209 ? -12.183 2.258 18.229 1.00 75.12 209 VAL A N 1
ATOM 1692 C CA . VAL A 1 209 ? -12.895 2.020 16.975 1.00 75.12 209 VAL A CA 1
ATOM 1693 C C . VAL A 1 209 ? -12.849 0.529 16.616 1.00 75.12 209 VAL A C 1
ATOM 1695 O O . VAL A 1 209 ? -13.835 -0.033 16.144 1.00 75.12 209 VAL A O 1
ATOM 1698 N N . ALA A 1 210 ? -11.738 -0.155 16.909 1.00 80.94 210 ALA A N 1
ATOM 1699 C CA . ALA A 1 210 ? -11.603 -1.595 16.704 1.00 80.94 210 ALA A CA 1
ATOM 1700 C C . ALA A 1 210 ? -10.698 -2.250 17.757 1.00 80.94 210 ALA A C 1
ATOM 1702 O O . ALA A 1 210 ? -9.756 -1.633 18.263 1.00 80.94 210 ALA A O 1
ATOM 1703 N N . ASN A 1 211 ? -10.985 -3.521 18.054 1.00 81.38 211 ASN A N 1
ATOM 1704 C CA . ASN A 1 211 ? -10.175 -4.358 18.931 1.00 81.38 211 ASN A CA 1
ATOM 1705 C C . ASN A 1 211 ? -9.131 -5.127 18.102 1.00 81.38 211 ASN A C 1
ATOM 1707 O O . ASN A 1 211 ? -9.473 -5.985 17.290 1.00 81.38 211 ASN A O 1
ATOM 1711 N N . LEU A 1 212 ? -7.856 -4.820 18.333 1.00 82.62 212 LEU A N 1
ATOM 1712 C CA . LEU A 1 212 ? -6.693 -5.417 17.678 1.00 82.62 212 LEU A CA 1
ATOM 1713 C C . LEU A 1 212 ? -6.303 -6.782 18.255 1.00 82.62 212 LEU A C 1
ATOM 1715 O O . LEU A 1 212 ? -5.420 -7.430 17.702 1.00 82.62 212 LEU A O 1
ATOM 1719 N N . SER A 1 213 ? -6.961 -7.267 19.313 1.00 74.75 213 SER A N 1
ATOM 1720 C CA . SER A 1 213 ? -6.738 -8.619 19.842 1.00 74.75 213 SER A CA 1
ATOM 1721 C C . SER A 1 213 ? -7.018 -9.707 18.802 1.00 74.75 213 SER A C 1
ATOM 1723 O O . SER A 1 213 ? -6.525 -10.820 18.944 1.00 74.75 213 SER A O 1
ATOM 1725 N N . ILE A 1 214 ? -7.740 -9.409 17.717 1.00 69.12 214 ILE A N 1
ATOM 1726 C CA . ILE A 1 214 ? -7.872 -10.324 16.574 1.00 69.12 214 ILE A CA 1
ATOM 1727 C C . ILE A 1 214 ? -6.525 -10.655 15.907 1.00 69.12 214 ILE A C 1
ATOM 1729 O O . ILE A 1 214 ? -6.393 -11.703 15.283 1.00 69.12 214 ILE A O 1
ATOM 1733 N N . PHE A 1 215 ? -5.510 -9.798 16.063 1.00 68.50 215 PHE A N 1
ATOM 1734 C CA . PHE A 1 215 ? -4.161 -10.056 15.571 1.00 68.50 215 PHE A CA 1
ATOM 1735 C C . PHE A 1 215 ? -3.396 -11.067 16.444 1.00 68.50 215 PHE A C 1
ATOM 1737 O O . PHE A 1 215 ? -2.346 -11.535 16.019 1.00 68.50 215 PHE A O 1
ATOM 1744 N N . ASN A 1 216 ? -3.932 -11.470 17.611 1.00 58.09 216 ASN A N 1
ATOM 1745 C CA . ASN A 1 216 ? -3.377 -12.562 18.431 1.00 58.09 216 ASN A CA 1
ATOM 1746 C C . ASN A 1 216 ? -3.687 -13.966 17.885 1.00 58.09 216 ASN A C 1
ATOM 1748 O O . ASN A 1 216 ? -3.309 -14.958 18.512 1.00 58.09 216 ASN A O 1
ATOM 1752 N N . ILE A 1 217 ? -4.401 -14.098 16.767 1.00 50.19 217 ILE A N 1
ATOM 1753 C CA . ILE A 1 217 ? -4.740 -15.419 16.241 1.00 50.19 217 ILE A CA 1
ATOM 1754 C C . ILE A 1 217 ? -3.518 -15.986 15.515 1.00 50.19 217 ILE A C 1
ATOM 1756 O O . ILE A 1 217 ? -3.079 -15.445 14.501 1.00 50.19 217 ILE A O 1
ATOM 1760 N N . GLU A 1 218 ? -2.983 -17.065 16.100 1.00 49.09 218 GLU A N 1
ATOM 1761 C CA . GLU A 1 218 ? -2.063 -18.058 15.539 1.00 49.09 218 GLU A CA 1
ATOM 1762 C C . GLU A 1 218 ? -1.875 -17.893 14.031 1.00 49.09 218 GLU A C 1
ATOM 1764 O O . GLU A 1 218 ? -2.669 -18.422 13.268 1.00 49.09 218 GLU A O 1
ATOM 1769 N N . ARG A 1 219 ? -0.833 -17.150 13.625 1.00 49.78 219 ARG A N 1
ATOM 1770 C CA . ARG A 1 219 ? -0.347 -17.038 12.243 1.00 49.78 219 ARG A CA 1
ATOM 1771 C C . ARG A 1 219 ? -1.486 -16.967 11.206 1.00 49.78 219 ARG A C 1
ATOM 1773 O O . ARG A 1 219 ? -1.933 -18.008 10.732 1.00 49.78 219 ARG A O 1
ATOM 1780 N N . LEU A 1 220 ? -1.785 -15.778 10.660 1.00 52.69 220 LEU A N 1
ATOM 1781 C CA . LEU A 1 220 ? -2.397 -15.671 9.311 1.00 52.69 220 LEU A CA 1
ATOM 1782 C C . LEU A 1 220 ? -1.431 -16.188 8.216 1.00 52.69 220 LEU A C 1
ATOM 1784 O O . LEU A 1 220 ? -1.260 -15.590 7.163 1.00 52.69 220 LEU A O 1
ATOM 1788 N N . GLN A 1 221 ? -0.721 -17.284 8.482 1.00 54.53 221 GLN A N 1
ATOM 1789 C CA . GLN A 1 221 ? -0.131 -18.108 7.463 1.00 54.53 221 GLN A CA 1
ATOM 1790 C C . GLN A 1 221 ? -1.309 -18.773 6.770 1.00 54.53 221 GLN A C 1
ATOM 1792 O O . GLN A 1 221 ? -1.923 -19.681 7.322 1.00 54.53 221 GLN A O 1
ATOM 1797 N N . LEU A 1 222 ? -1.599 -18.308 5.561 1.00 55.66 222 LEU A N 1
ATOM 1798 C CA . LEU A 1 222 ? -2.373 -19.033 4.559 1.00 55.66 222 LEU A CA 1
ATOM 1799 C C . LEU A 1 222 ? -1.569 -20.293 4.212 1.00 55.66 222 LEU A C 1
ATOM 1801 O O . LEU A 1 222 ? -0.807 -20.338 3.246 1.00 55.66 222 LEU A O 1
ATOM 1805 N N . SER A 1 223 ? -1.580 -21.248 5.1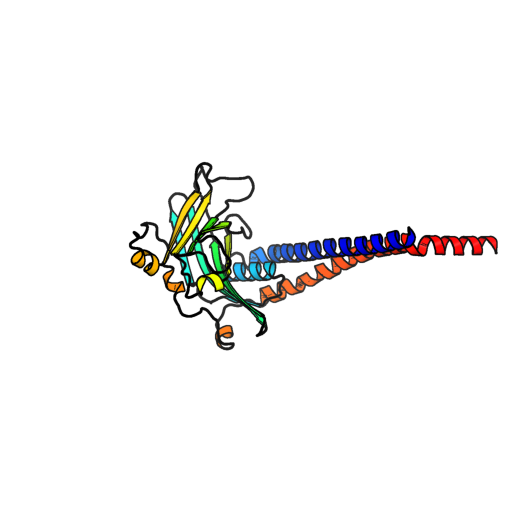41 1.00 48.00 223 SER A N 1
ATOM 1806 C CA . SER A 1 223 ? -0.503 -22.223 5.320 1.00 48.00 223 SER A CA 1
ATOM 1807 C C . SER A 1 223 ? -0.659 -23.454 4.440 1.00 48.00 223 SER A C 1
ATOM 1809 O O . SER A 1 223 ? 0.258 -24.272 4.388 1.00 48.00 223 SER A O 1
ATOM 1811 N N . ASP A 1 224 ? -1.751 -23.546 3.681 1.00 52.78 224 ASP A N 1
ATOM 1812 C CA . ASP A 1 224 ? -1.980 -24.644 2.755 1.00 52.78 224 ASP A CA 1
ATOM 1813 C C . ASP A 1 224 ? -2.340 -24.155 1.346 1.00 52.78 224 ASP A C 1
ATOM 1815 O O . ASP A 1 224 ? -3.170 -23.267 1.148 1.00 52.78 224 ASP A O 1
ATOM 1819 N N . GLU A 1 225 ? -1.763 -24.795 0.321 1.00 50.25 225 GLU A N 1
ATOM 1820 C CA . GLU A 1 225 ? -2.170 -24.600 -1.083 1.00 50.25 225 GLU A CA 1
ATOM 1821 C C . GLU A 1 225 ? -3.670 -24.879 -1.291 1.00 50.25 225 GLU A C 1
ATOM 1823 O O . GLU A 1 225 ? -4.273 -24.330 -2.212 1.00 50.25 225 GLU A O 1
ATOM 1828 N N . LEU A 1 226 ? -4.279 -25.687 -0.414 1.00 48.91 226 LEU A N 1
ATOM 1829 C CA . LEU A 1 226 ? -5.716 -25.955 -0.391 1.00 48.91 226 LEU A CA 1
ATOM 1830 C C . LEU A 1 226 ? -6.550 -24.746 0.074 1.00 48.91 226 LEU A C 1
ATOM 1832 O O . LEU A 1 226 ? -7.692 -24.605 -0.359 1.00 48.91 226 LEU A O 1
ATOM 1836 N N . GLU A 1 227 ? -5.995 -23.870 0.919 1.00 59.62 227 GLU A N 1
ATOM 1837 C CA . GLU A 1 227 ? -6.672 -22.660 1.405 1.00 59.62 227 GLU A CA 1
ATOM 1838 C C . GLU A 1 227 ? -6.630 -21.528 0.373 1.00 59.62 227 GLU A C 1
ATOM 184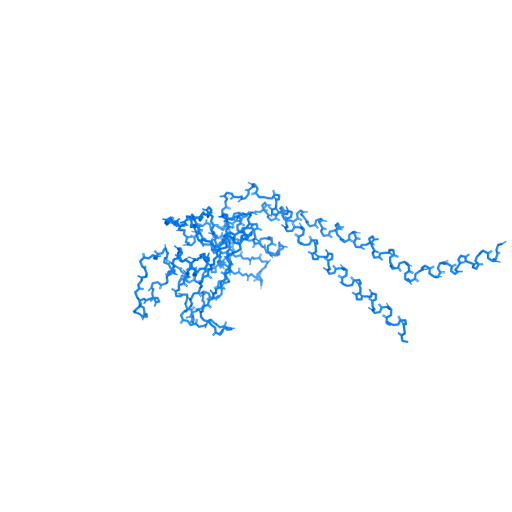0 O O . GLU A 1 227 ? -7.553 -20.716 0.332 1.00 59.62 227 GLU A O 1
ATOM 1845 N N . LYS A 1 228 ? -5.646 -21.516 -0.542 1.00 63.91 228 LYS A N 1
ATOM 1846 C CA . LYS A 1 228 ? -5.565 -20.513 -1.624 1.00 63.91 228 LYS A CA 1
ATOM 1847 C C . LYS A 1 228 ? -6.816 -20.464 -2.496 1.00 63.91 228 LYS A C 1
ATOM 1849 O O . LYS A 1 228 ? -7.205 -19.389 -2.928 1.00 63.91 228 LYS A O 1
ATOM 1854 N N . ALA A 1 229 ? -7.463 -21.609 -2.721 1.00 59.44 229 ALA A N 1
ATOM 1855 C CA . ALA A 1 229 ? -8.696 -21.688 -3.506 1.00 59.44 229 ALA A CA 1
ATOM 1856 C C . ALA A 1 229 ? -9.892 -20.981 -2.840 1.00 59.44 229 ALA A C 1
ATOM 1858 O O . ALA A 1 229 ? -10.899 -20.741 -3.499 1.00 59.44 229 ALA A O 1
ATOM 1859 N N . SER A 1 230 ? -9.796 -20.687 -1.540 1.00 70.69 230 SER A N 1
ATOM 1860 C CA . SER A 1 230 ? -10.804 -19.939 -0.782 1.00 70.69 230 SER A CA 1
ATOM 1861 C C . SER A 1 230 ? -10.465 -18.457 -0.609 1.00 70.69 230 SER A C 1
ATOM 1863 O O . SER A 1 230 ? -11.253 -17.720 -0.021 1.00 70.69 230 SER A O 1
ATOM 1865 N N . LEU A 1 231 ? -9.303 -18.027 -1.109 1.00 84.38 231 LEU A N 1
ATOM 1866 C CA . LEU A 1 231 ? -8.882 -16.634 -1.082 1.00 84.38 231 LEU A CA 1
ATOM 1867 C C . LEU A 1 231 ? -9.367 -15.905 -2.320 1.00 84.38 231 LEU A C 1
ATOM 1869 O O . LEU A 1 231 ? -9.450 -16.470 -3.412 1.00 84.38 231 LEU A O 1
ATOM 1873 N N . TYR A 1 232 ? -9.634 -14.623 -2.131 1.00 89.88 232 TYR A N 1
ATOM 1874 C CA . TYR A 1 232 ? -9.917 -13.722 -3.218 1.00 89.88 232 TYR A CA 1
ATOM 1875 C C . TYR A 1 232 ? -8.677 -13.561 -4.094 1.00 89.88 232 TYR A C 1
ATOM 1877 O O . TYR A 1 232 ? -7.581 -13.265 -3.608 1.00 89.88 232 TYR A O 1
ATOM 1885 N N . THR A 1 233 ? -8.868 -13.720 -5.394 1.00 89.81 233 THR A N 1
ATOM 1886 C CA . THR A 1 233 ? -7.890 -13.357 -6.409 1.00 89.81 233 THR A CA 1
ATOM 1887 C C . THR A 1 233 ? -8.636 -12.927 -7.662 1.00 89.81 233 THR A C 1
ATOM 1889 O O . THR A 1 233 ? -9.715 -13.449 -7.957 1.00 89.81 233 THR A O 1
ATOM 1892 N N . ASN A 1 234 ? -8.074 -11.963 -8.382 1.00 88.56 234 ASN A N 1
ATOM 1893 C CA . ASN A 1 234 ? -8.650 -11.455 -9.614 1.00 88.56 234 ASN A CA 1
ATOM 1894 C C . ASN A 1 234 ? -7.645 -11.636 -10.756 1.00 88.56 234 ASN A C 1
ATOM 1896 O O . ASN A 1 234 ? -6.776 -10.793 -10.992 1.00 88.56 234 ASN A O 1
ATOM 1900 N N . ASP A 1 235 ? -7.774 -12.763 -11.461 1.00 85.94 235 ASP A N 1
ATOM 1901 C CA . ASP A 1 235 ? -6.903 -13.119 -12.586 1.00 85.94 235 ASP A CA 1
ATOM 1902 C C . ASP A 1 235 ? -6.974 -12.084 -13.718 1.00 85.94 235 ASP A C 1
ATOM 1904 O O . ASP A 1 235 ? -5.972 -11.844 -14.388 1.00 85.94 235 ASP A O 1
ATOM 1908 N N . PHE A 1 236 ? -8.115 -11.404 -13.893 1.00 89.88 236 PHE A N 1
ATOM 1909 C CA . PHE A 1 236 ? -8.254 -10.354 -14.904 1.00 89.88 236 PHE A CA 1
ATOM 1910 C C . PHE A 1 236 ? -7.283 -9.193 -14.660 1.00 89.88 236 PHE A C 1
ATOM 1912 O O . PHE A 1 236 ? -6.659 -8.722 -15.607 1.00 89.88 236 PHE A O 1
ATOM 1919 N N . ILE A 1 237 ? -7.095 -8.767 -13.408 1.00 89.81 237 ILE A N 1
ATOM 1920 C CA . ILE A 1 237 ? -6.174 -7.668 -13.073 1.00 89.81 237 ILE A CA 1
ATOM 1921 C C . ILE A 1 237 ? -4.718 -8.083 -13.339 1.00 89.81 237 ILE A C 1
ATOM 1923 O O . ILE A 1 237 ? -3.917 -7.291 -13.842 1.00 89.81 237 ILE A O 1
ATOM 1927 N N . ILE A 1 238 ? -4.372 -9.337 -13.035 1.00 86.19 238 ILE A N 1
ATOM 1928 C CA . ILE A 1 238 ? -3.033 -9.892 -13.281 1.00 86.19 238 ILE A CA 1
ATOM 1929 C C . ILE A 1 238 ? -2.747 -9.945 -14.786 1.00 86.19 238 ILE A C 1
ATOM 1931 O O . ILE A 1 238 ? -1.706 -9.459 -15.241 1.00 86.19 238 ILE A O 1
ATOM 1935 N N . ASP A 1 239 ? -3.681 -10.500 -15.556 1.00 87.44 239 ASP A N 1
ATOM 1936 C CA . ASP A 1 239 ? -3.562 -10.614 -17.006 1.00 87.44 239 ASP A CA 1
ATOM 1937 C C . ASP A 1 239 ? -3.488 -9.225 -17.656 1.00 87.44 239 ASP A C 1
ATOM 1939 O O . ASP A 1 239 ? -2.599 -8.982 -18.478 1.00 87.44 239 ASP A O 1
ATOM 1943 N N . ALA A 1 240 ? -4.324 -8.280 -17.209 1.00 88.56 240 ALA A N 1
ATOM 1944 C CA . ALA A 1 240 ? -4.310 -6.898 -17.677 1.00 88.56 240 ALA A CA 1
ATOM 1945 C C . ALA A 1 240 ? -2.939 -6.236 -17.468 1.00 88.56 240 ALA A C 1
ATOM 1947 O O . ALA A 1 240 ? -2.414 -5.625 -18.395 1.00 88.56 240 ALA A O 1
ATOM 1948 N N . PHE A 1 241 ? -2.296 -6.399 -16.303 1.00 90.94 241 PHE A N 1
ATOM 1949 C CA . PHE A 1 241 ? -0.956 -5.836 -16.068 1.00 90.94 241 PHE A CA 1
ATOM 1950 C C . PHE A 1 241 ? 0.089 -6.389 -17.046 1.00 90.94 241 PHE A C 1
ATOM 1952 O O . PHE A 1 241 ? 0.976 -5.662 -17.515 1.00 90.94 241 PHE A O 1
ATOM 1959 N N . SER A 1 242 ? -0.015 -7.684 -17.356 1.00 87.00 242 SER A N 1
ATOM 1960 C CA . SER A 1 242 ? 0.918 -8.374 -18.244 1.00 87.00 242 SER A CA 1
ATOM 1961 C C . SER A 1 242 ? 0.871 -7.823 -19.672 1.00 87.00 242 SER A C 1
ATOM 1963 O O . SER A 1 242 ? 1.929 -7.688 -20.303 1.00 87.00 242 SER A O 1
ATOM 1965 N N . ASP A 1 243 ? -0.307 -7.394 -20.138 1.00 89.19 243 ASP A N 1
ATOM 1966 C CA . ASP A 1 243 ? -0.484 -6.810 -21.465 1.00 89.19 243 ASP A CA 1
ATOM 1967 C C . ASP A 1 243 ? 0.351 -5.536 -21.630 1.00 89.19 243 ASP A C 1
ATOM 1969 O O . ASP A 1 243 ? 0.983 -5.355 -22.671 1.00 89.19 243 ASP A O 1
ATOM 1973 N N . TYR A 1 244 ? 0.510 -4.715 -20.586 1.00 88.56 244 TYR A N 1
ATOM 1974 C CA . TYR A 1 244 ? 1.318 -3.487 -20.637 1.00 88.56 244 TYR A CA 1
ATOM 1975 C C . TYR A 1 244 ? 2.836 -3.716 -20.677 1.00 88.56 244 TYR A C 1
ATOM 1977 O O . TYR A 1 244 ? 3.605 -2.760 -20.837 1.00 88.56 244 TYR A O 1
ATOM 1985 N N . THR A 1 245 ? 3.306 -4.969 -20.640 1.00 83.31 245 THR A N 1
ATOM 1986 C CA . THR A 1 245 ? 4.732 -5.300 -20.826 1.00 83.31 245 THR A CA 1
ATOM 1987 C C . THR A 1 245 ? 5.263 -4.787 -22.173 1.00 83.31 245 THR A C 1
ATOM 1989 O O . THR A 1 245 ? 6.463 -4.521 -22.312 1.00 83.31 245 THR A O 1
ATOM 1992 N N . TYR A 1 246 ? 4.385 -4.546 -23.162 1.00 85.94 246 TYR A N 1
ATOM 1993 C CA . TYR A 1 246 ? 4.768 -3.926 -24.434 1.00 85.94 246 TYR A CA 1
ATOM 1994 C C . TYR A 1 246 ? 5.452 -2.559 -24.271 1.00 85.94 246 TYR A C 1
ATOM 1996 O O . TYR A 1 246 ? 6.302 -2.210 -25.098 1.00 85.94 246 TYR A O 1
ATOM 2004 N N . MET A 1 247 ? 5.147 -1.807 -23.203 1.00 85.50 247 MET A N 1
ATOM 2005 C CA . MET A 1 247 ? 5.790 -0.522 -22.911 1.00 85.50 247 MET A CA 1
ATOM 2006 C C . MET A 1 247 ? 7.303 -0.692 -22.764 1.00 85.50 247 MET A C 1
ATOM 2008 O O . MET A 1 247 ? 8.072 0.065 -23.357 1.00 85.50 247 MET A O 1
ATOM 2012 N N . THR A 1 248 ? 7.753 -1.748 -22.082 1.00 84.25 248 THR A N 1
ATOM 2013 C CA . THR A 1 248 ? 9.184 -2.068 -21.960 1.00 84.25 248 THR A CA 1
ATOM 2014 C C . THR A 1 248 ? 9.848 -2.205 -23.331 1.00 84.25 248 THR A C 1
ATOM 2016 O O . THR A 1 248 ? 10.897 -1.606 -23.576 1.00 84.25 248 THR A O 1
ATOM 2019 N N . TYR A 1 249 ? 9.220 -2.916 -24.272 1.00 86.50 249 TYR A N 1
ATOM 2020 C CA . TYR A 1 249 ? 9.764 -3.068 -25.625 1.00 86.50 249 TYR A CA 1
ATOM 2021 C C . TYR A 1 249 ? 9.759 -1.761 -26.423 1.00 86.50 249 TYR A C 1
ATOM 2023 O O . TYR A 1 249 ? 10.711 -1.494 -27.160 1.00 86.50 249 TYR A O 1
ATOM 2031 N N . LEU A 1 250 ? 8.725 -0.931 -26.267 1.00 88.88 250 LEU A N 1
ATOM 2032 C CA . LEU A 1 250 ? 8.634 0.374 -26.920 1.00 88.88 250 LEU A CA 1
ATOM 2033 C C . LEU A 1 250 ? 9.786 1.293 -26.489 1.00 88.88 250 LEU A C 1
ATOM 2035 O O . LEU A 1 250 ? 10.475 1.865 -27.337 1.00 88.88 250 LEU A O 1
ATOM 2039 N N . TYR A 1 251 ? 10.051 1.375 -25.186 1.00 88.25 251 TYR A N 1
ATOM 2040 C CA . TYR A 1 251 ? 11.121 2.205 -24.634 1.00 88.25 251 TYR A CA 1
ATOM 2041 C C . TYR A 1 251 ? 12.522 1.671 -24.972 1.00 88.25 251 TYR A C 1
ATOM 2043 O O . TYR A 1 251 ? 13.391 2.460 -25.349 1.00 88.25 251 TYR A O 1
ATOM 2051 N N . ILE A 1 252 ? 12.728 0.348 -24.973 1.00 86.06 252 ILE A N 1
ATOM 2052 C CA . ILE A 1 252 ? 13.957 -0.265 -25.514 1.00 86.06 252 ILE A CA 1
ATOM 2053 C C . ILE A 1 252 ? 14.134 0.098 -27.000 1.00 86.06 252 ILE A C 1
ATOM 2055 O O . ILE A 1 252 ? 15.241 0.399 -27.448 1.00 86.06 252 ILE A O 1
ATOM 2059 N N . GLY A 1 253 ? 13.051 0.122 -27.780 1.00 88.25 253 GLY A N 1
ATOM 2060 C CA . GLY A 1 253 ? 13.075 0.569 -29.173 1.00 88.25 253 GLY A CA 1
ATOM 2061 C C . GLY A 1 253 ? 13.547 2.020 -29.325 1.00 88.25 253 GLY A C 1
ATOM 2062 O O . GLY A 1 253 ? 14.399 2.308 -30.170 1.00 88.25 253 GLY A O 1
ATOM 2063 N N . ILE A 1 254 ? 13.048 2.926 -28.477 1.00 87.06 254 ILE A N 1
ATOM 2064 C CA . ILE A 1 254 ? 13.479 4.333 -28.430 1.00 87.06 254 ILE A CA 1
ATOM 2065 C C . ILE A 1 254 ? 14.972 4.430 -28.085 1.00 87.06 254 ILE A C 1
ATOM 2067 O O . ILE A 1 254 ? 15.711 5.160 -28.751 1.00 87.06 254 ILE A O 1
ATOM 2071 N N . GLU A 1 255 ? 15.438 3.660 -27.098 1.00 89.25 255 GLU A N 1
ATOM 2072 C CA . GLU A 1 255 ? 16.855 3.597 -26.732 1.00 89.25 255 GLU A CA 1
ATOM 2073 C C . GLU A 1 255 ? 17.722 3.177 -27.921 1.00 89.25 255 GLU A C 1
ATOM 2075 O O . GLU A 1 255 ? 18.707 3.847 -28.234 1.00 89.25 255 GLU A O 1
ATOM 2080 N N . ILE A 1 256 ? 17.336 2.120 -28.639 1.00 89.50 256 ILE A N 1
ATOM 2081 C CA . ILE A 1 256 ? 18.067 1.628 -29.813 1.00 89.50 256 ILE A CA 1
ATOM 2082 C C . ILE A 1 256 ? 18.187 2.722 -30.884 1.00 89.50 256 ILE A C 1
ATOM 2084 O O . ILE A 1 256 ? 19.266 2.900 -31.458 1.00 89.50 256 ILE A O 1
ATOM 2088 N N . ILE A 1 257 ? 17.116 3.485 -31.132 1.00 89.06 257 ILE A N 1
ATOM 2089 C CA . ILE A 1 257 ? 17.100 4.578 -32.118 1.00 89.06 257 ILE A CA 1
ATOM 2090 C C . ILE A 1 257 ? 18.064 5.708 -31.734 1.00 89.06 257 ILE A C 1
ATOM 2092 O O . ILE A 1 257 ? 18.620 6.350 -32.623 1.00 89.06 257 ILE A O 1
ATOM 2096 N N . ILE A 1 258 ? 18.302 5.948 -30.443 1.00 85.31 258 ILE A N 1
ATOM 2097 C CA . ILE A 1 258 ? 19.215 6.996 -29.959 1.00 85.31 258 ILE A CA 1
ATOM 2098 C C . ILE A 1 258 ? 20.657 6.482 -29.885 1.00 85.31 258 ILE A C 1
ATOM 2100 O O . ILE A 1 258 ? 21.588 7.137 -30.366 1.00 85.31 258 ILE A O 1
ATOM 2104 N N . VAL A 1 259 ? 20.856 5.299 -29.301 1.00 88.44 259 VAL A N 1
ATOM 2105 C CA . VAL A 1 259 ? 22.181 4.736 -29.035 1.00 88.44 259 VAL A CA 1
ATOM 2106 C C . VAL A 1 259 ? 22.867 4.339 -30.338 1.00 88.44 259 VAL A C 1
ATOM 2108 O O . VAL A 1 259 ? 24.019 4.724 -30.527 1.00 88.44 259 VAL A O 1
ATOM 2111 N N . LEU A 1 260 ? 22.186 3.668 -31.281 1.00 88.06 260 LEU A N 1
ATOM 2112 C CA . LEU A 1 260 ? 22.817 3.196 -32.526 1.00 88.06 260 LEU A CA 1
ATOM 2113 C C . LEU A 1 260 ? 23.465 4.319 -33.360 1.00 88.06 260 LEU A C 1
ATOM 2115 O O . LEU A 1 260 ? 24.623 4.153 -33.768 1.00 88.06 260 LEU A O 1
ATOM 2119 N N . PRO A 1 261 ? 22.806 5.467 -33.622 1.00 87.94 261 PRO A N 1
ATOM 2120 C CA . PRO A 1 261 ? 23.448 6.594 -34.290 1.00 87.94 261 PRO A CA 1
ATOM 2121 C C . PRO A 1 261 ? 24.669 7.109 -33.532 1.00 87.94 261 PRO A C 1
ATOM 2123 O O . PRO A 1 261 ? 25.713 7.340 -34.144 1.00 87.94 261 PRO A O 1
ATOM 2126 N N . ILE A 1 262 ? 24.579 7.249 -32.207 1.00 86.12 262 ILE A N 1
ATOM 2127 C CA . ILE A 1 262 ? 25.697 7.716 -31.378 1.00 86.12 262 ILE A CA 1
ATOM 2128 C C . ILE A 1 262 ? 26.871 6.731 -31.471 1.00 86.12 262 ILE A C 1
ATOM 2130 O O . ILE A 1 262 ? 28.001 7.148 -31.743 1.00 86.12 262 ILE A O 1
ATOM 2134 N N . THR A 1 263 ? 26.614 5.423 -31.356 1.00 86.75 263 THR A N 1
ATOM 2135 C CA . THR A 1 263 ? 27.620 4.367 -31.552 1.00 86.75 263 THR A CA 1
ATOM 2136 C C . THR A 1 263 ? 28.283 4.490 -32.920 1.00 86.75 263 THR A C 1
ATOM 2138 O O . THR A 1 263 ? 29.513 4.451 -33.036 1.00 86.75 263 THR A O 1
ATOM 2141 N N . TYR A 1 264 ? 27.476 4.667 -33.970 1.00 87.12 264 TYR A N 1
ATOM 2142 C CA . TYR A 1 264 ? 27.956 4.827 -35.335 1.00 87.12 264 TYR A CA 1
ATOM 2143 C C . TYR A 1 264 ? 28.886 6.039 -35.469 1.00 87.12 264 TYR A C 1
ATOM 2145 O O . TYR A 1 264 ? 29.982 5.916 -36.027 1.00 87.12 264 TYR A O 1
ATOM 2153 N N . PHE A 1 265 ? 28.492 7.193 -34.926 1.00 84.69 265 PHE A N 1
ATOM 2154 C CA . PHE A 1 265 ? 29.287 8.419 -34.978 1.00 84.69 265 PHE A CA 1
ATOM 2155 C C . PHE A 1 265 ? 30.608 8.313 -34.212 1.00 84.69 265 PHE A C 1
ATOM 2157 O O . PHE A 1 265 ? 31.640 8.755 -34.723 1.00 84.69 265 PHE A O 1
ATOM 2164 N N . ILE A 1 266 ? 30.606 7.683 -33.037 1.00 82.69 266 ILE A N 1
ATOM 2165 C CA . ILE A 1 266 ? 31.802 7.559 -32.196 1.00 82.69 266 ILE A CA 1
ATOM 2166 C C . ILE A 1 266 ? 32.815 6.572 -32.797 1.00 82.69 266 ILE A C 1
ATOM 2168 O O . ILE A 1 266 ? 34.005 6.887 -32.880 1.00 82.69 266 ILE A O 1
ATOM 2172 N N . PHE A 1 267 ? 32.371 5.393 -33.244 1.00 82.69 267 PHE A N 1
ATOM 2173 C CA . PHE A 1 267 ? 33.286 4.299 -33.600 1.00 82.69 267 PHE A CA 1
ATOM 2174 C C . PHE A 1 267 ? 33.499 4.107 -35.105 1.00 82.69 267 PHE A C 1
ATOM 2176 O O . PHE A 1 267 ? 34.605 3.765 -35.534 1.00 82.69 267 PHE A O 1
ATOM 2183 N N . PHE A 1 268 ? 32.476 4.338 -35.928 1.00 84.00 268 PHE A N 1
ATOM 2184 C CA . PHE A 1 268 ? 32.488 3.919 -37.334 1.00 84.00 268 PHE A CA 1
ATOM 2185 C C . PHE A 1 268 ? 32.601 5.085 -38.313 1.00 84.00 268 PHE A C 1
ATOM 2187 O O . PHE A 1 268 ? 33.255 4.954 -39.351 1.00 84.00 268 PHE A O 1
ATOM 2194 N N . HIS A 1 269 ? 32.047 6.248 -37.975 1.00 85.75 269 HIS A N 1
ATOM 2195 C CA . HIS A 1 269 ? 31.958 7.391 -38.880 1.00 85.75 269 HIS A CA 1
ATOM 2196 C C . HIS A 1 269 ? 33.322 7.841 -39.412 1.00 85.75 269 HIS A C 1
ATOM 2198 O O . HIS A 1 269 ? 33.503 7.986 -40.622 1.00 85.75 269 HIS A O 1
ATOM 2204 N N . LYS A 1 270 ? 34.322 7.982 -38.532 1.00 80.75 270 LYS A N 1
ATOM 2205 C CA . LYS A 1 270 ? 35.677 8.399 -38.926 1.00 80.75 270 LYS A CA 1
ATOM 2206 C C . LYS A 1 270 ? 36.352 7.389 -39.862 1.00 80.75 270 LYS A C 1
ATOM 2208 O O . LYS A 1 270 ? 37.023 7.783 -40.817 1.00 80.75 270 LYS A O 1
ATOM 2213 N N . ASN A 1 271 ? 36.154 6.092 -39.620 1.00 79.50 271 ASN A N 1
ATOM 2214 C CA . ASN A 1 271 ? 36.701 5.031 -40.467 1.00 79.50 271 ASN A CA 1
ATOM 2215 C C . ASN A 1 271 ? 36.012 4.992 -41.836 1.00 79.50 271 ASN A C 1
ATOM 2217 O O . ASN A 1 271 ? 36.691 4.924 -42.859 1.00 79.50 271 ASN A O 1
ATOM 2221 N N . ILE A 1 272 ? 34.685 5.127 -41.877 1.00 79.69 272 ILE A N 1
ATOM 2222 C CA . ILE A 1 272 ? 33.915 5.171 -43.128 1.00 79.69 272 ILE A CA 1
ATOM 2223 C C . ILE A 1 272 ? 34.282 6.402 -43.962 1.00 79.69 272 ILE A C 1
ATOM 2225 O O . ILE A 1 272 ? 34.484 6.284 -45.171 1.00 79.69 272 ILE A O 1
ATOM 2229 N N . GLN A 1 273 ? 34.432 7.577 -43.341 1.00 82.06 273 GLN A N 1
ATOM 2230 C CA . GLN A 1 273 ? 34.892 8.778 -44.043 1.00 82.06 273 GLN A CA 1
ATOM 2231 C C . GLN A 1 273 ? 36.293 8.597 -44.638 1.00 82.06 273 GLN A C 1
ATOM 2233 O O . GLN A 1 273 ? 36.526 8.973 -45.789 1.00 82.06 273 GLN A O 1
ATOM 2238 N N . ARG A 1 274 ? 37.218 7.980 -43.890 1.00 77.31 274 ARG A N 1
ATOM 2239 C CA . ARG A 1 274 ? 38.574 7.695 -44.377 1.00 77.31 274 ARG A CA 1
ATOM 2240 C C . ARG A 1 274 ? 38.554 6.754 -45.582 1.00 77.31 274 ARG A C 1
ATOM 2242 O O . ARG A 1 274 ? 39.204 7.052 -46.579 1.00 77.31 274 ARG A O 1
ATOM 2249 N N . ILE A 1 275 ? 37.780 5.669 -45.519 1.00 79.50 275 ILE A N 1
ATOM 2250 C CA . ILE A 1 275 ? 37.614 4.722 -46.634 1.00 79.50 275 ILE A CA 1
ATOM 2251 C C . ILE A 1 275 ? 37.031 5.433 -47.862 1.00 79.50 275 ILE A C 1
ATOM 2253 O O . ILE A 1 275 ? 37.547 5.271 -48.965 1.00 79.50 275 ILE A O 1
ATOM 2257 N N . ARG A 1 276 ? 35.998 6.267 -47.685 1.00 78.00 276 ARG A N 1
ATOM 2258 C CA . ARG A 1 276 ? 35.396 7.043 -48.784 1.00 78.00 276 ARG A CA 1
ATOM 2259 C C . ARG A 1 276 ? 36.382 8.014 -49.433 1.00 78.00 276 ARG A C 1
ATOM 2261 O O . ARG A 1 276 ? 36.353 8.158 -50.651 1.00 78.00 276 ARG A O 1
ATOM 2268 N N . LYS A 1 277 ? 37.242 8.667 -48.646 1.00 77.56 277 LYS A N 1
ATOM 2269 C CA . LYS A 1 277 ? 38.247 9.606 -49.162 1.00 77.56 277 LYS A CA 1
ATOM 2270 C C . LYS A 1 277 ? 39.307 8.895 -50.008 1.00 77.56 277 LYS A C 1
ATOM 2272 O O . LYS A 1 277 ? 39.529 9.300 -51.140 1.00 77.56 277 LYS A O 1
ATOM 2277 N N . VAL A 1 278 ? 39.856 7.782 -49.513 1.00 75.88 278 VAL A N 1
ATOM 2278 C CA . VAL A 1 278 ? 40.824 6.957 -50.262 1.00 75.88 278 VAL A CA 1
ATOM 2279 C C . VAL A 1 278 ? 40.219 6.445 -51.571 1.00 75.88 278 VAL A C 1
ATOM 2281 O O . VAL A 1 278 ? 40.862 6.494 -52.611 1.00 75.88 278 VAL A O 1
ATOM 2284 N N . LYS A 1 279 ? 38.953 6.012 -51.546 1.00 71.56 279 LYS A N 1
ATOM 2285 C CA . LYS A 1 279 ? 38.261 5.517 -52.744 1.00 71.56 279 LYS A CA 1
ATOM 2286 C C . LYS A 1 279 ? 38.008 6.612 -53.793 1.00 71.56 279 LYS A C 1
ATOM 2288 O O . LYS A 1 279 ? 37.993 6.300 -54.974 1.00 71.56 279 LYS A O 1
ATOM 2293 N N . LYS A 1 280 ? 37.819 7.869 -53.368 1.00 70.19 280 LYS A N 1
ATOM 2294 C CA . LYS A 1 280 ? 37.701 9.045 -54.254 1.00 70.19 280 LYS A CA 1
ATOM 2295 C C . LYS A 1 280 ? 39.037 9.487 -54.851 1.00 70.19 280 LYS A C 1
ATOM 2297 O O . LYS A 1 280 ? 39.046 10.020 -55.944 1.00 70.19 280 LYS A O 1
ATOM 2302 N N . GLU A 1 281 ? 40.140 9.311 -54.129 1.00 68.25 281 GLU A N 1
ATOM 2303 C CA . GLU A 1 281 ? 41.488 9.643 -54.621 1.00 68.25 281 GLU A CA 1
ATOM 2304 C C . GLU A 1 281 ? 42.019 8.594 -55.618 1.00 68.25 281 GLU A C 1
ATOM 2306 O O . GLU A 1 281 ? 42.972 8.861 -56.343 1.00 68.25 281 GLU A O 1
ATOM 2311 N N . GLN A 1 282 ? 41.406 7.406 -55.655 1.00 63.22 282 GLN A N 1
ATOM 2312 C CA . GLN A 1 282 ? 41.744 6.300 -56.559 1.00 63.22 282 GLN A CA 1
ATOM 2313 C C . GLN A 1 282 ? 40.836 6.200 -57.801 1.00 63.22 282 GLN A C 1
ATOM 2315 O O . GLN A 1 282 ? 41.078 5.328 -58.635 1.00 63.22 282 GLN A O 1
ATOM 2320 N N . SER A 1 283 ? 39.799 7.043 -57.916 1.00 53.50 283 SER A N 1
ATOM 2321 C CA . SER A 1 283 ? 38.917 7.149 -59.094 1.00 53.50 283 SER A CA 1
ATOM 2322 C C . SER A 1 283 ? 39.228 8.403 -59.893 1.00 53.50 283 SER A C 1
ATOM 2324 O O . SER A 1 283 ? 39.286 8.309 -61.134 1.00 53.50 283 SER A O 1
#

Solvent-accessible surface area (backbone atoms only — not comparable to full-atom values): 15692 Å² total; per-residue (Å²): 112,71,70,59,53,54,52,54,54,49,53,53,48,49,54,51,50,52,52,51,42,52,49,50,22,54,52,51,32,40,52,51,47,52,63,74,42,39,86,82,27,73,86,40,71,68,48,45,51,44,51,52,50,30,48,75,53,69,62,64,40,49,60,34,33,48,74,64,56,80,39,77,42,77,49,79,52,97,42,38,33,31,37,40,38,30,30,50,32,41,40,39,62,49,100,90,46,63,50,51,33,35,38,40,40,36,40,71,40,45,75,68,47,89,59,48,50,75,53,100,73,58,70,57,39,34,38,37,44,30,36,75,44,49,47,91,97,51,94,54,33,66,46,80,45,70,38,45,67,68,90,47,66,32,28,36,39,41,79,41,62,37,72,70,52,68,40,93,89,26,49,63,35,36,40,36,35,27,35,51,31,88,86,50,72,48,75,80,38,32,30,35,14,57,68,55,33,57,77,68,72,48,84,79,64,91,65,57,69,45,73,46,56,70,64,70,54,82,65,90,60,83,79,42,83,77,53,56,81,68,34,40,65,63,66,67,61,58,53,54,54,57,64,42,54,56,40,46,57,52,38,51,50,54,48,51,68,55,49,52,56,51,52,39,56,76,72,43,43,66,56,53,52,50,53,52,50,56,55,59,76,75,107

Mean predicted aligned error: 9.31 Å

Secondary structure (DSSP, 8-state):
-HHHHHHHHHHHHHHHHHHHHHHHHHHHHHHHHHHHHHHHHTT-HHHHHHHHHHHHHTT-SEEEE-SS-SEEEEEEETTEEEEEEEEEEEEEEETTEEEEEEEEEEEEEEE--TTB---SS----EEEEEESSPPTT-S-SEEEEEPEE-SSTT-EEEEEEGGGTS-TT--EEEEEEEEEBSS-EEEEEEEE-HHHHHHTTPPPPTTEEEEGGGGGSS------HHHHTTSB--HHHHHHHHHTTHHHHHHHHHHHHHHHHHHIIIIIHHHHHHHHHHHHHT-